Protein AF-A0A5Z3NZU4-F1 (afdb_monomer_lite)

Organism: Salmonella enterica (NCBI:txid28901)

Structure (mmCIF, N/CA/C/O backbone):
data_AF-A0A5Z3NZU4-F1
#
_entry.id   AF-A0A5Z3NZU4-F1
#
loop_
_atom_site.group_PDB
_atom_site.id
_atom_site.type_symbol
_atom_site.label_atom_id
_atom_site.label_alt_id
_atom_site.label_comp_id
_atom_site.label_asym_id
_atom_site.label_entity_id
_atom_site.label_seq_id
_atom_site.pdbx_PDB_ins_code
_atom_site.Cartn_x
_atom_site.Cartn_y
_atom_site.Cartn_z
_atom_site.occupancy
_atom_site.B_iso_or_equiv
_atom_site.auth_seq_id
_atom_site.auth_comp_id
_atom_site.auth_asym_id
_atom_site.auth_atom_id
_atom_site.pdbx_PDB_model_num
ATOM 1 N N . MET A 1 1 ? 35.059 1.318 -17.952 1.00 50.53 1 MET A N 1
ATOM 2 C CA . MET A 1 1 ? 34.046 0.520 -17.225 1.00 50.53 1 MET A CA 1
ATOM 3 C C . MET A 1 1 ? 34.075 -0.885 -17.797 1.00 50.53 1 MET A C 1
ATOM 5 O O . MET A 1 1 ? 34.067 -0.999 -19.014 1.00 50.53 1 MET A O 1
ATOM 9 N N . LYS A 1 2 ? 34.175 -1.937 -16.974 1.00 57.78 2 LYS A N 1
ATOM 10 C CA . LYS A 1 2 ? 33.929 -3.297 -17.479 1.00 57.78 2 LYS A CA 1
ATOM 11 C C . LYS A 1 2 ? 32.426 -3.416 -17.722 1.00 57.78 2 LYS A C 1
ATOM 13 O O . LYS A 1 2 ? 31.659 -3.167 -16.796 1.00 57.78 2 LYS A O 1
ATOM 18 N N . MET A 1 3 ? 32.036 -3.706 -18.959 1.00 78.38 3 MET A N 1
ATOM 19 C CA . MET A 1 3 ? 30.640 -3.961 -19.309 1.00 78.38 3 MET A CA 1
ATOM 20 C C . MET A 1 3 ? 30.141 -5.203 -18.567 1.00 78.38 3 MET A C 1
ATOM 22 O O . MET A 1 3 ? 30.924 -6.114 -18.277 1.00 78.38 3 MET A O 1
ATOM 26 N N . LEU A 1 4 ? 28.850 -5.219 -18.232 1.00 88.50 4 LEU A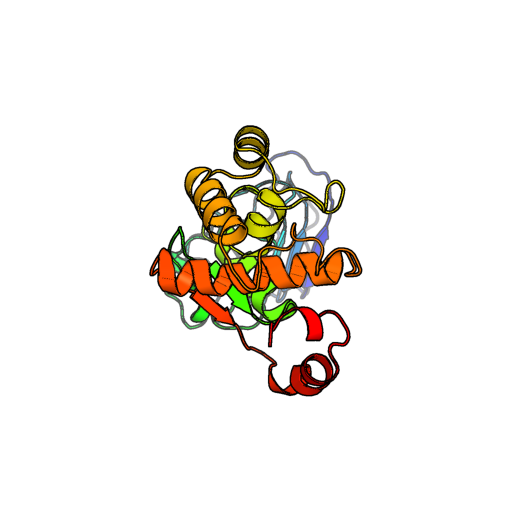 N 1
ATOM 27 C CA . LEU A 1 4 ? 28.210 -6.427 -17.724 1.00 88.50 4 LEU A CA 1
ATOM 28 C C . LEU A 1 4 ? 28.272 -7.528 -18.799 1.00 88.50 4 LEU A C 1
ATOM 30 O O . LEU A 1 4 ? 28.278 -7.208 -19.989 1.00 88.50 4 LEU A O 1
ATOM 34 N N . PRO A 1 5 ? 28.334 -8.816 -18.417 1.00 91.56 5 PRO A N 1
ATOM 35 C CA . PRO A 1 5 ? 28.341 -9.903 -19.390 1.00 91.56 5 PRO A CA 1
ATOM 36 C C . PRO A 1 5 ? 27.099 -9.857 -20.290 1.00 91.56 5 PRO A C 1
ATOM 38 O O . PRO A 1 5 ? 25.984 -9.749 -19.784 1.00 91.56 5 PRO A O 1
ATOM 41 N N . GLU A 1 6 ? 27.273 -10.010 -21.605 1.00 90.25 6 GLU A N 1
ATOM 42 C CA . GLU A 1 6 ? 26.155 -9.990 -22.567 1.00 90.25 6 GLU A CA 1
ATOM 43 C C . GLU A 1 6 ? 25.121 -11.096 -22.301 1.00 90.25 6 GLU A C 1
ATOM 45 O O . GLU A 1 6 ? 23.931 -10.910 -22.540 1.00 90.25 6 GLU A O 1
ATOM 50 N N . GLU A 1 7 ? 25.554 -12.236 -21.751 1.00 93.25 7 GLU A N 1
ATOM 51 C CA . GLU A 1 7 ? 24.691 -13.372 -21.394 1.00 93.25 7 GLU A CA 1
ATOM 52 C C . GLU A 1 7 ? 23.989 -13.224 -20.032 1.00 93.25 7 GLU A C 1
ATOM 54 O O . GLU A 1 7 ? 23.294 -14.146 -19.592 1.00 93.25 7 GLU A O 1
ATOM 59 N N . LEU A 1 8 ? 24.176 -12.104 -19.326 1.00 95.94 8 LEU A N 1
ATOM 60 C CA . LEU A 1 8 ? 23.590 -11.900 -18.004 1.00 95.94 8 LEU A CA 1
ATOM 61 C C . LEU A 1 8 ? 22.057 -11.848 -18.095 1.00 95.94 8 LEU A C 1
ATOM 63 O O . LEU A 1 8 ? 21.479 -10.996 -18.767 1.00 95.94 8 LEU A O 1
ATOM 67 N N . LYS A 1 9 ? 21.389 -12.758 -17.380 1.00 97.06 9 LYS A N 1
ATOM 68 C CA . LYS A 1 9 ? 19.920 -12.873 -17.368 1.00 97.06 9 LYS A CA 1
ATOM 69 C C . LYS A 1 9 ? 19.263 -12.145 -16.204 1.00 97.06 9 LYS A C 1
ATOM 71 O O . LYS A 1 9 ? 18.113 -11.731 -16.321 1.00 97.06 9 LYS A O 1
ATOM 76 N N . GLU A 1 10 ? 19.966 -12.000 -15.090 1.00 97.81 10 GLU A N 1
ATOM 77 C CA . GLU A 1 10 ? 19.434 -11.402 -13.869 1.00 97.81 10 GLU A CA 1
ATOM 78 C C . GLU A 1 10 ? 20.494 -10.496 -13.244 1.00 97.81 10 GLU A C 1
ATOM 80 O O . GLU A 1 10 ? 21.663 -10.872 -13.157 1.00 97.81 10 GLU A O 1
ATOM 85 N N . LEU A 1 11 ? 20.083 -9.303 -12.822 1.00 97.12 11 LEU A N 1
ATOM 86 C CA . LEU A 1 11 ? 20.936 -8.330 -12.153 1.00 97.12 11 LEU A CA 1
ATOM 87 C C . LEU A 1 11 ? 20.210 -7.815 -10.914 1.00 97.12 11 LEU A C 1
ATOM 89 O O . LEU A 1 11 ? 19.096 -7.308 -11.024 1.00 97.12 11 LEU A O 1
ATOM 93 N N . SER A 1 12 ? 20.854 -7.919 -9.752 1.00 96.69 12 SER A N 1
ATOM 94 C CA . SER A 1 12 ? 20.396 -7.267 -8.525 1.00 96.69 12 SER A CA 1
ATOM 95 C C . SER A 1 12 ? 21.466 -6.313 -8.018 1.00 96.69 12 SER A C 1
ATOM 97 O O . SER A 1 12 ? 22.628 -6.693 -7.871 1.00 96.69 12 SER A O 1
ATOM 99 N N . ILE A 1 13 ? 21.065 -5.071 -7.776 1.00 94.88 13 ILE A N 1
ATOM 100 C CA . ILE A 1 13 ? 21.897 -4.009 -7.227 1.00 94.88 13 ILE A CA 1
ATOM 101 C C . ILE A 1 13 ? 21.230 -3.555 -5.935 1.00 94.88 13 ILE A C 1
ATOM 103 O O . ILE A 1 13 ? 20.116 -3.033 -5.956 1.00 94.88 13 ILE A O 1
ATOM 107 N N . GLU A 1 14 ? 21.903 -3.761 -4.806 1.00 94.94 14 GLU A N 1
ATOM 108 C CA . GLU A 1 14 ? 21.320 -3.494 -3.493 1.00 94.94 14 GLU A CA 1
ATOM 109 C C . GLU A 1 14 ? 22.296 -2.740 -2.603 1.00 94.94 14 GLU A C 1
ATOM 111 O O . GLU A 1 14 ? 23.460 -3.123 -2.482 1.00 94.94 14 GLU A O 1
ATOM 116 N N . LEU A 1 15 ? 21.815 -1.678 -1.951 1.00 90.44 15 LEU A N 1
ATOM 117 C CA . LEU A 1 15 ? 22.543 -0.952 -0.901 1.00 90.44 15 LEU A CA 1
ATOM 118 C C . LEU A 1 15 ? 23.921 -0.402 -1.328 1.00 90.44 15 LEU A C 1
ATOM 120 O O . LEU A 1 15 ? 24.742 -0.046 -0.478 1.00 90.44 15 LEU A O 1
ATOM 124 N N . ILE A 1 16 ? 24.182 -0.304 -2.634 1.00 86.69 16 ILE A N 1
ATOM 125 C CA . ILE A 1 16 ? 25.459 0.182 -3.157 1.00 86.69 16 ILE A CA 1
ATOM 126 C C . ILE A 1 16 ? 25.535 1.704 -3.031 1.00 86.69 16 ILE A C 1
ATOM 128 O O . ILE A 1 16 ? 24.618 2.431 -3.413 1.00 86.69 16 ILE A O 1
ATOM 132 N N . ARG A 1 17 ? 26.680 2.188 -2.541 1.00 83.38 17 ARG A N 1
ATOM 133 C CA . ARG A 1 17 ? 27.050 3.605 -2.569 1.00 83.38 17 ARG A CA 1
ATOM 134 C C . ARG A 1 17 ? 27.890 3.880 -3.810 1.00 83.38 17 ARG A C 1
ATOM 136 O O . ARG A 1 17 ? 29.051 3.488 -3.873 1.00 83.38 17 ARG A O 1
ATOM 143 N N . THR A 1 18 ? 27.302 4.551 -4.788 1.00 85.06 18 THR A N 1
ATOM 144 C CA . THR A 1 18 ? 28.000 5.047 -5.982 1.00 85.06 18 THR A CA 1
ATOM 145 C C . THR A 1 18 ? 28.165 6.564 -5.916 1.00 85.06 18 THR A C 1
ATOM 147 O O . THR A 1 18 ? 27.771 7.197 -4.935 1.00 85.06 18 THR A O 1
ATOM 150 N N . VAL A 1 19 ? 28.749 7.169 -6.950 1.00 89.75 19 VAL A N 1
ATOM 151 C CA . VAL A 1 19 ? 28.724 8.629 -7.111 1.00 89.75 19 VAL A CA 1
ATOM 152 C C . VAL A 1 19 ? 27.270 9.070 -7.352 1.00 89.75 19 VAL A C 1
ATOM 154 O O . VAL A 1 19 ? 26.583 8.423 -8.148 1.00 89.75 19 VAL A O 1
ATOM 157 N N . PRO A 1 20 ? 26.771 10.132 -6.692 1.00 91.31 20 PRO A N 1
ATOM 158 C CA . PRO A 1 20 ? 25.421 10.637 -6.929 1.00 91.31 20 PRO A CA 1
ATOM 159 C C . PRO A 1 20 ? 25.148 10.887 -8.415 1.00 91.31 20 PRO A C 1
ATOM 161 O O . PRO A 1 20 ? 25.953 11.507 -9.108 1.00 91.31 20 PRO A O 1
ATOM 164 N N . GLY A 1 21 ? 24.005 10.404 -8.899 1.00 89.44 21 GLY A N 1
ATOM 165 C CA . GLY A 1 21 ? 23.608 10.553 -10.297 1.00 89.44 21 GLY A CA 1
ATOM 166 C C . GLY A 1 21 ? 24.193 9.500 -11.241 1.00 89.44 21 GLY A C 1
ATOM 167 O O . GLY A 1 21 ? 24.187 9.724 -12.449 1.00 89.44 21 GLY A O 1
ATOM 168 N N . THR A 1 22 ? 24.682 8.369 -10.720 1.00 92.81 22 THR A N 1
ATOM 169 C CA . THR A 1 22 ? 25.158 7.245 -11.544 1.00 92.81 22 THR A CA 1
ATOM 170 C C . THR A 1 22 ? 24.031 6.747 -12.453 1.00 92.81 22 THR A C 1
ATOM 172 O O . THR A 1 22 ? 22.950 6.424 -11.967 1.00 92.81 22 THR A O 1
ATOM 175 N N . VAL A 1 23 ? 24.291 6.665 -13.759 1.00 93.81 23 VAL A N 1
ATOM 176 C CA . VAL A 1 23 ? 23.365 6.133 -14.773 1.00 93.81 23 VAL A CA 1
ATOM 177 C C . VAL A 1 23 ? 23.818 4.732 -15.167 1.00 93.81 23 VAL A C 1
ATOM 179 O O . VAL A 1 23 ? 25.020 4.495 -15.294 1.00 93.81 23 VAL A O 1
ATOM 182 N N . ILE A 1 24 ? 22.869 3.811 -15.343 1.00 93.00 24 ILE A N 1
ATOM 183 C CA . ILE A 1 24 ? 23.162 2.410 -15.684 1.00 93.00 24 ILE A CA 1
ATOM 184 C C . ILE A 1 24 ? 22.544 1.952 -17.010 1.00 93.00 24 ILE A C 1
ATOM 186 O O . ILE A 1 24 ? 22.813 0.836 -17.434 1.00 93.00 24 ILE A O 1
ATOM 190 N N . ASP A 1 25 ? 21.745 2.790 -17.669 1.00 92.38 25 ASP A N 1
ATOM 191 C CA . ASP A 1 25 ? 20.980 2.455 -18.876 1.00 92.38 25 ASP A CA 1
ATOM 192 C C . ASP A 1 25 ? 21.842 1.776 -19.953 1.00 92.38 25 ASP A C 1
ATOM 194 O O . ASP A 1 25 ? 21.481 0.713 -20.450 1.00 92.38 25 ASP A O 1
ATOM 198 N N . ASP A 1 26 ? 23.023 2.334 -20.240 1.00 90.06 26 ASP A N 1
ATOM 199 C CA . ASP A 1 26 ? 23.911 1.863 -21.315 1.00 90.06 26 ASP A CA 1
ATOM 200 C C . ASP A 1 26 ? 24.742 0.620 -20.944 1.00 90.06 26 ASP A C 1
ATOM 202 O O . ASP A 1 26 ? 25.472 0.087 -21.780 1.00 90.06 26 ASP A O 1
ATOM 206 N N . ILE A 1 27 ? 24.674 0.157 -19.690 1.00 91.62 27 ILE A N 1
ATOM 207 C CA . ILE A 1 27 ? 25.384 -1.052 -19.240 1.00 91.62 27 ILE A CA 1
ATOM 208 C C . ILE A 1 27 ? 24.451 -2.245 -19.023 1.00 91.62 27 ILE A C 1
ATOM 210 O O . ILE A 1 27 ? 24.947 -3.338 -18.746 1.00 91.62 27 ILE A O 1
ATOM 214 N N . LEU A 1 28 ? 23.129 -2.061 -19.130 1.00 94.31 28 LEU A N 1
ATOM 215 C CA . LEU A 1 28 ? 22.156 -3.147 -19.014 1.00 94.31 28 LEU A CA 1
ATOM 216 C C . LEU A 1 28 ? 22.178 -4.012 -20.292 1.00 94.31 28 LEU A C 1
ATOM 218 O O . LEU A 1 28 ? 21.914 -3.492 -21.372 1.00 94.31 28 LEU A O 1
ATOM 222 N N . PRO A 1 29 ? 22.462 -5.325 -20.204 1.00 93.94 29 PRO A N 1
ATOM 223 C CA . PRO A 1 29 ? 22.578 -6.174 -21.387 1.00 93.94 29 PRO A CA 1
ATOM 224 C C . PRO A 1 29 ? 21.214 -6.546 -21.987 1.00 93.94 29 PRO A C 1
ATOM 226 O O . PRO A 1 29 ? 20.242 -6.782 -21.268 1.00 93.94 29 PRO A O 1
ATOM 229 N N . ASP A 1 30 ? 21.156 -6.715 -23.311 1.00 92.75 30 ASP A N 1
ATOM 230 C CA . ASP A 1 30 ? 19.921 -7.024 -24.056 1.00 92.75 30 ASP A CA 1
ATOM 231 C C . ASP A 1 30 ? 19.264 -8.358 -23.677 1.00 92.75 30 ASP A C 1
ATOM 233 O O . ASP A 1 30 ? 18.065 -8.554 -23.896 1.00 92.75 30 ASP A O 1
ATOM 237 N N . LYS A 1 31 ? 20.033 -9.306 -23.128 1.00 95.06 31 LYS A N 1
ATOM 238 C CA . LYS A 1 31 ? 19.525 -10.615 -22.684 1.00 95.06 31 LYS A CA 1
ATOM 239 C C . LYS A 1 31 ? 18.965 -10.593 -21.261 1.00 95.06 31 LYS A C 1
ATOM 241 O O . LYS A 1 31 ? 18.414 -11.610 -20.826 1.00 95.06 31 LYS A O 1
ATOM 246 N N . LEU A 1 32 ? 19.048 -9.458 -20.561 1.00 97.50 32 LEU A N 1
ATOM 247 C CA . LEU A 1 32 ? 18.551 -9.312 -19.200 1.00 97.50 32 LEU A CA 1
ATOM 248 C C . LEU A 1 32 ? 17.036 -9.554 -19.149 1.00 97.50 32 LEU A C 1
ATOM 250 O O . LEU A 1 32 ? 16.256 -8.992 -19.916 1.00 97.50 32 LEU A O 1
ATOM 254 N N . LYS A 1 33 ? 16.616 -10.420 -18.228 1.00 98.00 33 LYS A N 1
ATOM 255 C CA . LYS A 1 33 ? 15.220 -10.805 -17.988 1.00 98.00 33 LYS A CA 1
ATOM 256 C C . LYS A 1 33 ? 14.689 -10.261 -16.670 1.00 98.00 33 LYS A C 1
ATOM 258 O O . LYS A 1 33 ? 13.492 -9.993 -16.591 1.00 98.00 33 LYS A O 1
ATOM 263 N N . LYS A 1 34 ? 15.549 -10.078 -15.667 1.00 98.50 34 LYS A N 1
ATOM 264 C CA . LYS A 1 34 ? 15.169 -9.518 -14.365 1.00 98.50 34 LYS A CA 1
ATOM 265 C C . LYS A 1 34 ? 16.159 -8.460 -13.905 1.00 98.50 34 LYS A C 1
ATOM 267 O O . LYS A 1 34 ? 17.369 -8.673 -13.988 1.00 98.50 34 LYS A O 1
ATOM 272 N N . LEU A 1 35 ? 15.630 -7.357 -13.390 1.00 98.38 35 LEU A N 1
ATOM 273 C CA . LEU A 1 35 ? 16.408 -6.259 -12.831 1.00 98.38 35 LEU A CA 1
ATOM 274 C C . LEU A 1 35 ? 15.858 -5.882 -11.457 1.00 98.38 35 LEU A C 1
ATOM 276 O O . LEU A 1 35 ? 14.674 -5.598 -11.323 1.00 98.38 35 LEU A O 1
ATOM 280 N N . SER A 1 36 ? 16.727 -5.825 -10.457 1.00 98.19 36 SER A N 1
ATOM 281 C CA . SER A 1 36 ? 16.400 -5.318 -9.126 1.00 98.19 36 SER A CA 1
ATOM 282 C C . SER A 1 36 ? 17.333 -4.167 -8.771 1.00 98.19 36 SER A C 1
ATOM 284 O O . SER A 1 36 ? 18.552 -4.312 -8.860 1.00 98.19 36 SER A O 1
ATOM 286 N N . ILE A 1 37 ? 16.767 -3.032 -8.363 1.00 97.19 37 ILE A N 1
ATOM 287 C CA . ILE A 1 37 ? 17.506 -1.868 -7.862 1.00 97.19 37 ILE A CA 1
ATOM 288 C C . ILE A 1 37 ? 16.879 -1.476 -6.530 1.00 97.19 37 ILE A C 1
ATOM 290 O O . ILE A 1 37 ? 15.798 -0.888 -6.490 1.00 97.19 37 ILE A O 1
ATOM 294 N N . ASN A 1 38 ? 17.552 -1.817 -5.434 1.00 96.88 38 ASN A N 1
ATOM 295 C CA . ASN A 1 38 ? 16.995 -1.683 -4.095 1.00 96.88 38 ASN A CA 1
ATOM 296 C C . ASN A 1 38 ? 17.854 -0.772 -3.220 1.00 96.88 38 ASN A C 1
ATOM 298 O O . ASN A 1 38 ? 19.002 -1.089 -2.896 1.00 96.88 38 ASN A O 1
ATOM 302 N N . PHE A 1 39 ? 17.260 0.334 -2.766 1.00 95.00 39 PHE A N 1
ATOM 303 C CA . PHE A 1 39 ? 17.853 1.247 -1.782 1.00 95.00 39 PHE A CA 1
ATOM 304 C C . PHE A 1 39 ? 19.216 1.804 -2.226 1.00 95.00 39 PHE A C 1
ATOM 306 O O . PHE A 1 39 ? 20.151 1.927 -1.426 1.00 95.00 39 PHE A O 1
ATOM 313 N N . CYS A 1 40 ? 19.319 2.110 -3.521 1.00 92.38 40 CYS A N 1
ATOM 314 C CA . CYS A 1 40 ? 20.498 2.665 -4.176 1.00 92.38 40 CYS A CA 1
ATOM 315 C C . CYS A 1 40 ? 20.280 4.144 -4.513 1.00 92.38 40 CYS A C 1
ATOM 317 O O . CYS A 1 40 ? 20.180 4.509 -5.679 1.00 92.38 40 CYS A O 1
ATOM 319 N N . ASP A 1 41 ? 20.240 4.999 -3.490 1.00 86.31 41 ASP A N 1
ATOM 320 C CA . ASP A 1 41 ? 19.829 6.409 -3.619 1.00 86.31 41 ASP A CA 1
ATOM 321 C C . ASP A 1 41 ? 20.715 7.248 -4.574 1.00 86.31 41 ASP A C 1
ATOM 323 O O . ASP A 1 41 ? 20.294 8.294 -5.062 1.00 86.31 41 ASP A O 1
ATOM 327 N N . ASN A 1 42 ? 21.941 6.795 -4.867 1.00 91.19 42 ASN A N 1
ATOM 328 C CA . ASN A 1 42 ? 22.874 7.479 -5.774 1.00 91.19 42 ASN A CA 1
ATOM 329 C C . ASN A 1 42 ? 22.766 7.024 -7.241 1.00 91.19 42 ASN A C 1
ATOM 331 O O . ASN A 1 42 ? 23.398 7.631 -8.111 1.00 91.19 42 ASN A O 1
ATOM 335 N N . ILE A 1 43 ? 21.995 5.971 -7.526 1.00 93.19 43 ILE A N 1
ATOM 336 C CA . ILE A 1 43 ? 21.737 5.477 -8.881 1.00 93.19 43 ILE A CA 1
ATOM 337 C C . ILE A 1 43 ? 20.441 6.112 -9.383 1.00 93.19 43 ILE A C 1
ATOM 339 O O . ILE A 1 43 ? 19.407 6.032 -8.723 1.00 93.19 43 ILE A O 1
ATOM 343 N N . LYS A 1 44 ? 20.480 6.735 -10.564 1.00 94.38 44 LYS A N 1
ATOM 344 C CA . LYS A 1 44 ? 19.259 7.182 -11.241 1.00 94.38 44 LYS A CA 1
ATOM 345 C C . LYS A 1 44 ? 18.483 5.963 -11.726 1.00 94.38 44 LYS A C 1
ATOM 347 O O . LYS A 1 44 ? 19.070 5.056 -12.315 1.00 94.38 44 LYS A O 1
ATOM 352 N N . LEU A 1 45 ? 17.171 5.954 -11.491 1.00 96.25 45 LEU A N 1
ATOM 353 C CA . LEU A 1 45 ? 16.309 4.903 -12.023 1.00 96.25 45 LEU A CA 1
ATOM 354 C C . LEU A 1 45 ? 16.377 4.905 -13.561 1.00 96.25 45 LEU A C 1
ATOM 356 O O . LEU A 1 45 ? 16.369 5.986 -14.156 1.00 96.25 45 LEU A O 1
ATOM 360 N N . PRO A 1 46 ? 16.456 3.726 -14.199 1.00 96.31 46 PRO A N 1
ATOM 361 C CA . PRO A 1 46 ? 16.710 3.628 -15.631 1.00 96.31 46 PRO A CA 1
ATOM 362 C C . PRO A 1 46 ? 15.547 4.196 -16.444 1.00 96.31 46 PRO A C 1
ATOM 364 O O . PRO A 1 46 ? 14.391 3.869 -16.178 1.00 96.31 46 PRO A O 1
ATOM 367 N N . VAL A 1 47 ? 15.836 5.008 -17.459 1.00 96.06 47 VAL A N 1
ATOM 368 C CA . VAL A 1 47 ? 14.820 5.565 -18.378 1.00 96.06 47 VAL A CA 1
ATOM 369 C C . VAL A 1 47 ? 14.771 4.814 -19.710 1.00 96.06 47 VAL A C 1
ATOM 371 O O . VAL A 1 47 ? 13.870 5.031 -20.525 1.00 96.06 47 VAL A O 1
ATOM 374 N N . LYS A 1 48 ? 15.717 3.896 -19.921 1.00 94.31 48 LYS A N 1
ATOM 375 C CA . LYS A 1 48 ? 15.723 2.886 -20.979 1.00 94.31 48 LYS A CA 1
ATOM 376 C C . LYS A 1 48 ? 15.898 1.503 -20.360 1.00 94.31 48 LYS A C 1
ATOM 378 O O . LYS A 1 48 ? 16.766 1.298 -19.514 1.00 94.31 48 LYS A O 1
ATOM 383 N N . LEU A 1 49 ? 15.080 0.551 -20.799 1.00 96.75 49 LEU A N 1
ATOM 384 C CA . LEU A 1 49 ? 15.143 -0.839 -20.356 1.00 96.75 49 LEU A CA 1
ATOM 385 C C . LEU A 1 49 ? 15.438 -1.767 -21.539 1.00 96.75 49 LEU A C 1
ATOM 387 O O . LEU A 1 49 ? 14.969 -1.501 -22.649 1.00 96.75 49 LEU A O 1
ATOM 391 N N . PRO A 1 50 ? 16.140 -2.891 -21.311 1.00 95.75 50 PRO A N 1
ATOM 392 C CA . PRO A 1 50 ? 16.272 -3.938 -22.315 1.00 95.75 50 PRO A CA 1
ATOM 393 C C . PRO A 1 50 ? 14.899 -4.437 -22.776 1.00 95.75 50 PRO A C 1
ATOM 395 O O . PRO A 1 50 ? 14.049 -4.785 -21.955 1.00 95.75 50 PRO A O 1
ATOM 398 N N . VAL A 1 51 ? 14.697 -4.555 -24.092 1.00 94.62 51 VAL A N 1
ATOM 399 C CA . VAL A 1 51 ? 13.413 -4.968 -24.706 1.00 94.62 51 VAL A CA 1
ATOM 400 C C . VAL A 1 51 ? 12.910 -6.336 -24.226 1.00 94.62 51 VAL A C 1
ATOM 402 O O . VAL A 1 51 ? 11.726 -6.656 -24.305 1.00 94.62 51 VAL A O 1
ATOM 405 N N . ASN A 1 52 ? 13.831 -7.159 -23.736 1.00 93.88 52 ASN A N 1
ATOM 406 C CA . ASN A 1 52 ? 13.609 -8.524 -23.289 1.00 93.88 52 ASN A CA 1
ATOM 407 C C . ASN A 1 52 ? 13.298 -8.653 -21.798 1.00 93.88 52 ASN A C 1
ATOM 409 O O . ASN A 1 52 ? 13.015 -9.780 -21.367 1.00 93.88 52 ASN A O 1
ATOM 413 N N . LEU A 1 53 ? 13.381 -7.557 -21.037 1.00 98.19 53 LEU A N 1
ATOM 414 C CA . LEU A 1 53 ? 13.178 -7.552 -19.596 1.00 98.19 53 LEU A CA 1
ATOM 415 C C . LEU A 1 53 ? 11.737 -7.960 -19.275 1.00 98.19 53 LEU A C 1
ATOM 417 O O . LEU A 1 53 ? 10.783 -7.482 -19.885 1.00 98.19 53 LEU A O 1
ATOM 421 N N . LYS A 1 54 ? 11.588 -8.888 -18.332 1.00 98.25 54 LYS A N 1
ATOM 422 C CA . LYS A 1 54 ? 10.301 -9.468 -17.930 1.00 98.25 54 LYS A CA 1
ATOM 423 C C . LYS A 1 54 ? 9.859 -9.033 -16.550 1.00 98.25 54 LYS A C 1
ATOM 425 O O . LYS A 1 54 ? 8.666 -9.009 -16.291 1.00 98.25 54 LYS A O 1
ATOM 430 N N . SER A 1 55 ? 10.796 -8.695 -15.676 1.00 98.56 55 SER A N 1
ATOM 431 C CA . SER A 1 55 ? 10.473 -8.214 -14.341 1.00 98.56 55 SER A CA 1
ATOM 432 C C . SER A 1 55 ? 11.461 -7.150 -13.899 1.00 98.56 55 SER A C 1
ATOM 434 O O . SER A 1 55 ? 12.665 -7.258 -14.161 1.00 98.56 55 SER A O 1
ATOM 436 N N . ILE A 1 56 ? 10.941 -6.132 -13.224 1.00 98.56 56 ILE A N 1
ATOM 437 C CA . ILE A 1 56 ? 11.728 -5.101 -12.572 1.00 98.56 56 ILE A CA 1
ATOM 438 C C . ILE A 1 56 ? 11.232 -4.879 -11.145 1.00 98.56 56 ILE A C 1
ATOM 440 O O . ILE A 1 56 ? 10.032 -4.773 -10.901 1.00 98.56 56 ILE A O 1
ATOM 444 N N . ASN A 1 57 ? 12.164 -4.806 -10.202 1.00 98.38 57 ASN A N 1
ATOM 445 C CA . ASN A 1 57 ? 11.889 -4.488 -8.809 1.00 98.38 57 ASN A CA 1
ATOM 446 C C . ASN A 1 57 ? 12.670 -3.237 -8.398 1.00 98.38 57 ASN A C 1
ATOM 448 O O . ASN A 1 57 ? 13.898 -3.224 -8.484 1.00 98.38 57 ASN A O 1
ATOM 452 N N . LEU A 1 58 ? 11.964 -2.194 -7.967 1.00 97.81 58 LEU A N 1
ATOM 453 C CA . LEU A 1 58 ? 12.550 -0.896 -7.638 1.00 97.81 58 LEU A CA 1
ATOM 454 C C . LEU A 1 58 ? 12.170 -0.483 -6.217 1.00 97.81 58 LEU A C 1
ATOM 456 O O . LEU A 1 58 ? 10.990 -0.349 -5.906 1.00 97.81 58 LEU A O 1
ATOM 460 N N . SER A 1 59 ? 13.163 -0.225 -5.370 1.00 96.50 59 SER A N 1
ATOM 461 C CA . SER A 1 59 ? 12.943 0.252 -3.998 1.00 96.50 59 SER A CA 1
ATOM 462 C C . SER A 1 59 ? 13.844 1.437 -3.675 1.00 96.50 59 SER A C 1
ATOM 464 O O . SER A 1 59 ? 14.990 1.499 -4.129 1.00 96.50 59 SER A O 1
ATOM 466 N N . SER A 1 60 ? 13.359 2.355 -2.845 1.00 94.75 60 SER A N 1
ATOM 467 C CA . SER A 1 60 ? 14.066 3.584 -2.479 1.00 94.75 60 SER A CA 1
ATOM 468 C C . SER A 1 60 ? 13.896 3.908 -0.997 1.00 94.75 60 SER A C 1
ATOM 470 O O . SER A 1 60 ? 12.884 3.589 -0.380 1.00 94.75 60 SER A O 1
ATOM 472 N N . ARG A 1 61 ? 14.887 4.575 -0.391 1.00 92.00 61 ARG A N 1
ATOM 473 C CA . ARG A 1 61 ? 14.760 5.036 1.005 1.00 92.00 61 ARG A CA 1
ATOM 474 C C . ARG A 1 61 ? 13.851 6.251 1.141 1.00 92.00 61 ARG A C 1
ATOM 476 O O . ARG A 1 61 ? 13.292 6.486 2.213 1.00 92.00 61 ARG A O 1
ATOM 483 N N . THR A 1 62 ? 13.747 7.039 0.079 1.00 91.12 62 THR A N 1
ATOM 484 C CA . THR A 1 62 ? 12.945 8.260 0.014 1.00 91.12 62 THR A CA 1
ATOM 485 C C . THR A 1 62 ? 12.072 8.258 -1.238 1.00 91.12 62 THR A C 1
ATOM 487 O O . THR A 1 62 ? 12.412 7.594 -2.222 1.00 91.12 62 THR A O 1
ATOM 490 N N . PRO A 1 63 ? 10.938 8.984 -1.234 1.00 93.06 63 PRO A N 1
ATOM 491 C CA . PRO A 1 63 ? 10.108 9.100 -2.424 1.00 93.06 63 PRO A CA 1
ATOM 492 C C . PRO A 1 63 ? 10.905 9.614 -3.632 1.00 93.06 63 PRO A C 1
ATOM 494 O O . PRO A 1 63 ? 11.543 10.662 -3.538 1.00 93.06 63 PRO A O 1
ATOM 497 N N . ILE A 1 64 ? 10.847 8.899 -4.756 1.00 94.31 64 ILE A N 1
ATOM 498 C CA . ILE A 1 64 ? 11.531 9.254 -6.009 1.00 94.31 64 ILE A CA 1
ATOM 499 C C . ILE A 1 64 ? 10.625 8.954 -7.200 1.00 94.31 64 ILE A C 1
ATOM 501 O O . ILE A 1 64 ? 9.985 7.908 -7.232 1.00 94.31 64 ILE A O 1
ATOM 505 N N . ALA A 1 65 ? 10.557 9.855 -8.179 1.00 95.62 65 ALA A N 1
ATOM 506 C CA . ALA A 1 65 ? 9.822 9.606 -9.415 1.00 95.62 65 ALA A CA 1
ATOM 507 C C . ALA A 1 65 ? 10.627 8.711 -10.359 1.00 95.62 65 ALA A C 1
ATOM 509 O O . ALA A 1 65 ? 11.816 8.941 -10.582 1.00 95.62 65 ALA A O 1
ATOM 510 N N . TRP A 1 66 ? 9.976 7.702 -10.933 1.00 97.19 66 TRP A N 1
ATOM 511 C CA . TRP A 1 66 ? 10.542 6.939 -12.032 1.00 97.19 66 TRP A CA 1
ATOM 512 C C . TRP A 1 66 ? 10.151 7.583 -13.361 1.00 97.19 66 TRP A C 1
ATOM 514 O O . TRP A 1 66 ? 9.054 7.384 -13.874 1.00 97.19 66 TRP A O 1
ATOM 524 N N . GLU A 1 67 ? 11.069 8.369 -13.917 1.00 95.81 67 GLU A N 1
ATOM 525 C CA . GLU A 1 67 ? 10.845 9.198 -15.110 1.00 95.81 67 GLU A CA 1
ATOM 526 C C . GLU A 1 67 ? 10.942 8.416 -16.436 1.00 95.81 67 GLU A C 1
ATOM 528 O O . GLU A 1 67 ? 11.296 8.974 -17.474 1.00 95.81 67 GLU A O 1
ATOM 533 N N . ILE A 1 68 ? 10.652 7.110 -16.427 1.00 96.88 68 ILE A N 1
ATOM 534 C CA . ILE A 1 68 ? 10.635 6.310 -17.654 1.00 96.88 68 ILE A CA 1
ATOM 535 C C . ILE A 1 68 ? 9.389 6.645 -18.496 1.00 96.88 68 ILE A C 1
ATOM 537 O O . ILE A 1 68 ? 8.265 6.585 -17.987 1.00 96.88 68 ILE A O 1
ATOM 541 N N . PRO A 1 69 ? 9.539 6.960 -19.796 1.00 94.38 69 PRO A N 1
ATOM 542 C CA . PRO A 1 69 ? 8.396 7.087 -20.693 1.00 94.38 69 PRO A CA 1
ATOM 543 C C . PRO A 1 69 ? 7.656 5.753 -20.853 1.00 94.38 69 PRO A C 1
ATOM 545 O O . PRO A 1 69 ? 8.284 4.705 -21.005 1.00 94.38 69 PRO A O 1
ATOM 548 N N . THR A 1 70 ? 6.323 5.780 -20.921 1.00 92.94 70 THR A N 1
ATOM 549 C CA . THR A 1 70 ? 5.482 4.573 -21.061 1.00 92.94 70 THR A CA 1
ATOM 550 C C . THR A 1 70 ? 5.834 3.737 -22.308 1.00 92.94 70 THR A C 1
ATOM 552 O O . THR A 1 70 ? 5.700 2.510 -22.297 1.00 92.94 70 THR A O 1
ATOM 555 N N . CYS A 1 71 ? 6.340 4.376 -23.372 1.00 91.12 71 CYS A N 1
ATOM 556 C CA . CYS A 1 71 ? 6.814 3.720 -24.598 1.00 91.12 71 CYS A CA 1
ATOM 557 C C . CYS A 1 71 ? 8.150 2.971 -24.443 1.00 91.12 71 CYS A C 1
ATOM 559 O O . CYS A 1 71 ? 8.433 2.082 -25.242 1.00 91.12 71 CYS A O 1
ATOM 561 N N . ASN A 1 72 ? 8.943 3.287 -23.415 1.00 94.69 72 ASN A N 1
ATOM 562 C CA . ASN A 1 72 ? 10.211 2.616 -23.120 1.00 94.69 72 ASN A CA 1
ATOM 563 C C . ASN A 1 72 ? 10.033 1.394 -22.204 1.00 94.69 72 ASN A C 1
ATOM 565 O O . ASN A 1 72 ? 11.007 0.698 -21.914 1.00 94.69 72 ASN A O 1
ATOM 569 N N . LEU A 1 73 ? 8.807 1.120 -21.743 1.00 96.75 73 LEU A N 1
ATOM 570 C CA . LEU A 1 73 ? 8.499 -0.081 -20.975 1.00 96.75 73 LEU A CA 1
ATOM 571 C C . LEU A 1 73 ? 8.372 -1.303 -21.904 1.00 96.75 73 LEU A C 1
ATOM 573 O O . LEU A 1 73 ? 7.553 -1.278 -22.832 1.00 96.75 73 LEU A O 1
ATOM 577 N N . PRO A 1 74 ? 9.114 -2.393 -21.641 1.00 97.06 74 PRO A N 1
ATOM 578 C CA . PRO A 1 74 ? 9.007 -3.643 -22.389 1.00 97.06 74 PRO A CA 1
ATOM 579 C C . PRO A 1 74 ? 7.589 -4.222 -22.397 1.00 97.06 74 PRO A C 1
ATOM 581 O O . PRO A 1 74 ? 6.783 -3.977 -21.499 1.00 97.06 74 PRO A O 1
ATOM 584 N N . ALA A 1 75 ? 7.275 -5.016 -23.421 1.00 96.44 75 ALA A N 1
ATOM 585 C CA . ALA A 1 75 ? 6.006 -5.736 -23.491 1.00 96.44 75 ALA A CA 1
ATOM 586 C C . ALA A 1 75 ? 5.932 -6.835 -22.419 1.00 96.44 75 ALA A C 1
ATOM 588 O O . ALA A 1 75 ? 6.875 -7.622 -22.258 1.00 96.44 75 ALA A O 1
ATOM 589 N N . HIS A 1 76 ? 4.783 -6.931 -21.748 1.00 97.12 76 HIS A N 1
ATOM 590 C CA . HIS A 1 76 ? 4.518 -7.915 -20.693 1.00 97.12 76 HIS A CA 1
ATOM 591 C C . HIS A 1 76 ? 5.475 -7.837 -19.493 1.00 97.12 76 HIS A C 1
ATOM 593 O O . HIS A 1 76 ? 5.874 -8.871 -18.952 1.00 97.12 76 HIS A O 1
ATOM 599 N N . ILE A 1 77 ? 5.910 -6.630 -19.118 1.00 98.12 77 ILE A N 1
ATOM 600 C CA . ILE A 1 77 ? 6.769 -6.433 -17.947 1.00 98.12 77 ILE A CA 1
ATOM 601 C C . ILE A 1 77 ? 5.960 -6.522 -16.646 1.00 98.12 77 ILE A C 1
ATOM 603 O O . ILE A 1 77 ? 4.880 -5.942 -16.530 1.00 98.12 77 ILE A O 1
ATOM 607 N N . ASP A 1 78 ? 6.518 -7.214 -15.655 1.00 98.50 78 ASP A N 1
ATOM 608 C CA . ASP A 1 78 ? 6.061 -7.160 -14.269 1.00 98.50 78 ASP A CA 1
ATOM 609 C C . ASP A 1 78 ? 6.853 -6.117 -13.473 1.00 98.50 78 ASP A C 1
ATOM 611 O O . ASP A 1 78 ? 8.085 -6.152 -13.442 1.00 98.50 78 ASP A O 1
ATOM 615 N N . ILE A 1 79 ? 6.152 -5.201 -12.812 1.00 98.00 79 ILE A N 1
ATOM 616 C CA . ILE A 1 79 ? 6.741 -4.122 -12.020 1.00 98.00 79 ILE A CA 1
ATOM 617 C C . ILE A 1 79 ? 6.451 -4.372 -10.540 1.00 98.00 79 ILE A C 1
ATOM 619 O O . ILE A 1 79 ? 5.305 -4.509 -10.118 1.00 98.00 79 ILE A O 1
ATOM 623 N N . SER A 1 80 ? 7.491 -4.383 -9.717 1.00 97.25 80 SER A N 1
ATOM 624 C CA . SER A 1 80 ? 7.378 -4.407 -8.260 1.00 97.25 80 SER A CA 1
ATOM 625 C C . SER A 1 80 ? 8.051 -3.175 -7.667 1.00 97.25 80 SER A C 1
ATOM 627 O O . SER A 1 80 ? 9.101 -2.737 -8.135 1.00 97.25 80 SER A O 1
ATOM 629 N N . THR A 1 81 ? 7.411 -2.586 -6.657 1.00 95.94 81 THR A N 1
ATOM 630 C CA . THR A 1 81 ? 7.923 -1.403 -5.955 1.00 95.94 81 THR A CA 1
ATOM 631 C C . THR A 1 81 ? 7.632 -1.492 -4.463 1.00 95.94 81 THR A C 1
ATOM 633 O O . THR A 1 81 ? 6.897 -2.374 -4.025 1.00 95.94 81 THR A O 1
ATOM 636 N N . ASP A 1 82 ? 8.169 -0.558 -3.688 1.00 93.62 82 ASP A N 1
ATOM 637 C CA . ASP A 1 82 ? 7.957 -0.430 -2.244 1.00 93.62 82 ASP A CA 1
ATOM 638 C C . ASP A 1 82 ? 6.993 0.709 -1.846 1.00 93.62 82 ASP A C 1
ATOM 640 O O . ASP A 1 82 ? 6.792 0.956 -0.656 1.00 93.62 82 ASP A O 1
ATOM 644 N N . GLY A 1 83 ? 6.388 1.411 -2.814 1.00 93.81 83 GLY A N 1
ATOM 645 C CA . GLY A 1 83 ? 5.542 2.591 -2.578 1.00 93.81 83 GLY A CA 1
ATOM 646 C C . GLY A 1 83 ? 6.306 3.922 -2.530 1.00 93.81 83 GLY A C 1
ATOM 647 O O . GLY A 1 83 ? 5.693 4.997 -2.568 1.00 93.81 83 GLY A O 1
ATOM 648 N N . TYR A 1 84 ? 7.641 3.884 -2.458 1.00 95.12 84 TYR A N 1
ATOM 649 C CA . TYR A 1 84 ? 8.496 5.073 -2.506 1.00 95.12 84 TYR A CA 1
ATOM 650 C C . TYR A 1 84 ? 8.887 5.436 -3.935 1.00 95.12 84 TYR A C 1
ATOM 652 O O . TYR A 1 84 ? 9.019 6.620 -4.250 1.00 95.12 84 TYR A O 1
ATOM 660 N N . VAL A 1 85 ? 9.008 4.446 -4.816 1.00 96.75 85 VAL A N 1
ATOM 661 C CA . VAL A 1 85 ? 9.174 4.683 -6.252 1.00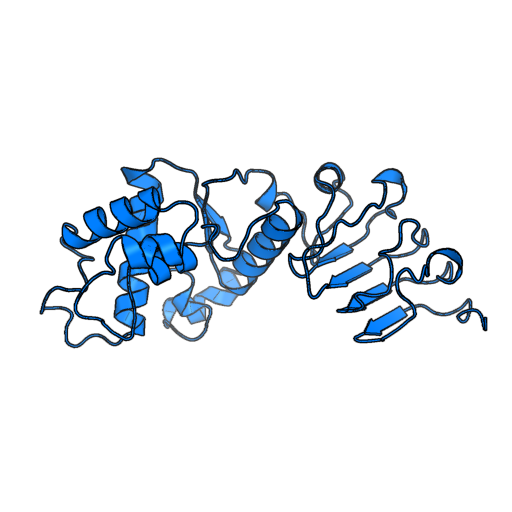 96.75 85 VAL A CA 1
ATOM 662 C C . VAL A 1 85 ? 7.834 5.081 -6.863 1.00 96.75 85 VAL A C 1
ATOM 664 O O . VAL A 1 85 ? 6.898 4.283 -6.908 1.00 96.75 85 VAL A O 1
ATOM 667 N N . LYS A 1 86 ? 7.738 6.330 -7.320 1.00 96.69 86 LYS A N 1
ATOM 668 C CA . LYS A 1 86 ? 6.529 6.894 -7.911 1.00 96.69 86 LYS A CA 1
ATOM 669 C C . LYS A 1 86 ? 6.452 6.563 -9.392 1.00 96.69 86 LYS A C 1
ATOM 671 O O . LYS A 1 86 ? 7.403 6.790 -10.136 1.00 96.69 86 LYS A O 1
ATOM 676 N N . LEU A 1 87 ? 5.317 6.015 -9.793 1.00 96.19 87 LEU A N 1
ATOM 677 C CA . LEU A 1 87 ? 5.034 5.521 -11.130 1.00 96.19 87 LEU A CA 1
ATOM 678 C C . LEU A 1 87 ? 4.184 6.535 -11.885 1.00 96.19 87 LEU A C 1
ATOM 680 O O . LEU A 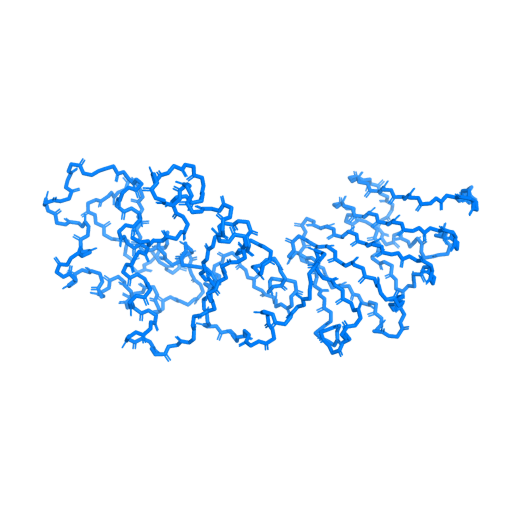1 87 ? 3.340 7.211 -11.298 1.00 96.19 87 LEU A O 1
ATOM 684 N N . ASN A 1 88 ? 4.368 6.596 -13.200 1.00 94.50 88 ASN A N 1
ATOM 685 C CA . ASN A 1 88 ? 3.459 7.337 -14.058 1.00 94.50 88 ASN A CA 1
ATOM 686 C C . ASN A 1 88 ? 2.106 6.589 -14.125 1.00 94.50 88 ASN A C 1
ATOM 688 O O . ASN A 1 88 ? 2.089 5.411 -14.500 1.00 94.50 88 ASN A O 1
ATOM 692 N N . PRO A 1 89 ? 0.967 7.235 -13.801 1.00 92.06 89 PRO A N 1
ATOM 693 C CA . PRO A 1 89 ? -0.356 6.615 -13.889 1.00 92.06 89 PRO A CA 1
ATOM 694 C C . PRO A 1 89 ? -0.715 6.074 -15.279 1.00 92.06 89 PRO A C 1
ATOM 696 O O . PRO A 1 89 ? -1.519 5.150 -15.380 1.00 92.06 89 PRO A O 1
ATOM 699 N N . GLU A 1 90 ? -0.096 6.582 -16.350 1.00 93.06 90 GLU A N 1
ATOM 700 C CA . GLU A 1 90 ? -0.263 6.042 -17.704 1.00 93.06 90 GLU A CA 1
ATOM 701 C C . GLU A 1 90 ? 0.108 4.559 -17.810 1.00 93.06 90 GLU A C 1
ATOM 703 O O . GLU A 1 90 ? -0.421 3.864 -18.677 1.00 93.06 90 GLU A O 1
ATOM 708 N N . PHE A 1 91 ? 0.955 4.032 -16.917 1.00 94.06 91 PHE A N 1
ATOM 709 C CA . PHE A 1 91 ? 1.291 2.605 -16.904 1.00 94.06 91 PHE A CA 1
ATOM 710 C C . PHE A 1 91 ? 0.044 1.737 -16.699 1.00 94.06 91 PHE A C 1
ATOM 712 O O . PHE A 1 91 ? -0.019 0.624 -17.213 1.00 94.06 91 PHE A O 1
ATOM 719 N N . LEU A 1 92 ? -0.977 2.259 -16.013 1.00 90.94 92 LEU A N 1
ATOM 720 C CA . LEU A 1 92 ? -2.239 1.561 -15.771 1.00 90.94 92 LEU A CA 1
ATOM 721 C C . LEU A 1 92 ? -3.112 1.436 -17.030 1.00 90.94 92 LEU A C 1
ATOM 723 O O . LEU A 1 92 ? -4.025 0.616 -17.061 1.00 90.94 92 LEU A O 1
ATOM 727 N N . THR A 1 93 ? -2.836 2.222 -18.076 1.00 90.88 93 THR A N 1
ATOM 728 C CA . THR A 1 93 ? -3.537 2.120 -19.369 1.00 90.88 93 THR A CA 1
ATOM 729 C C . THR A 1 93 ? -3.067 0.916 -20.190 1.00 90.88 93 THR A C 1
ATOM 731 O O . THR A 1 93 ? -3.753 0.481 -21.117 1.00 90.88 93 THR A O 1
ATOM 734 N N . ARG A 1 94 ? -1.912 0.336 -19.836 1.00 93.31 94 ARG A N 1
ATOM 735 C CA . ARG A 1 94 ? -1.324 -0.822 -20.508 1.00 93.31 94 ARG A CA 1
ATOM 736 C C . ARG A 1 94 ? -1.752 -2.125 -19.841 1.00 93.31 94 ARG A C 1
ATOM 738 O O . ARG A 1 94 ? -1.178 -2.553 -18.846 1.00 93.31 94 ARG A O 1
ATOM 745 N N . SER A 1 95 ? -2.735 -2.789 -20.448 1.00 92.94 95 SER A N 1
ATOM 746 C CA . SER A 1 95 ? -3.260 -4.085 -19.982 1.00 92.94 95 SER A CA 1
ATOM 747 C C . SER A 1 95 ? -2.238 -5.230 -19.974 1.00 92.94 95 SER A C 1
ATOM 749 O O . SER A 1 95 ? -2.469 -6.245 -19.321 1.00 92.94 95 SER A O 1
ATOM 751 N N . ASP A 1 96 ? -1.120 -5.083 -20.690 1.00 95.56 96 ASP A N 1
ATOM 752 C CA . ASP A 1 96 ? -0.060 -6.083 -20.736 1.00 95.56 96 ASP A CA 1
ATOM 753 C C . ASP A 1 96 ? 0.902 -6.007 -19.539 1.00 95.56 96 ASP A C 1
ATOM 755 O O . ASP A 1 96 ? 1.629 -6.968 -19.303 1.00 95.56 96 ASP A O 1
ATOM 759 N N . ILE A 1 97 ? 0.903 -4.904 -18.783 1.00 96.19 97 ILE A N 1
ATOM 760 C CA . ILE A 1 97 ? 1.764 -4.710 -17.611 1.00 96.19 97 ILE A CA 1
ATOM 761 C C . ILE A 1 97 ? 1.105 -5.308 -16.367 1.00 96.19 97 ILE A C 1
ATOM 763 O O . ILE A 1 97 ? -0.083 -5.105 -16.104 1.00 96.19 97 ILE A O 1
ATOM 767 N N . THR A 1 98 ? 1.902 -5.999 -15.554 1.00 96.75 98 THR A N 1
ATOM 768 C CA . THR A 1 98 ? 1.483 -6.469 -14.229 1.00 96.75 98 THR A CA 1
ATOM 769 C C . THR A 1 98 ? 2.259 -5.772 -13.120 1.00 96.75 98 THR A C 1
ATOM 771 O O . THR A 1 98 ? 3.365 -5.276 -13.315 1.00 96.75 98 THR A O 1
ATOM 774 N N . PHE A 1 99 ? 1.652 -5.724 -11.937 1.00 95.38 99 PHE A N 1
ATOM 775 C CA . PHE A 1 99 ? 2.212 -5.132 -10.733 1.00 95.38 99 PHE A CA 1
ATOM 776 C C . PHE A 1 99 ? 2.219 -6.167 -9.617 1.00 95.38 99 PHE A C 1
ATOM 778 O O . PHE A 1 99 ? 1.160 -6.578 -9.119 1.00 95.38 99 PHE A O 1
ATOM 785 N N . SER A 1 100 ? 3.420 -6.612 -9.249 1.00 94.00 100 SER A N 1
ATOM 786 C CA . SER A 1 100 ? 3.630 -7.748 -8.349 1.00 94.00 100 SER A CA 1
ATOM 787 C C . SER A 1 100 ? 2.827 -8.984 -8.779 1.00 94.00 100 SER A C 1
ATOM 789 O O . SER A 1 100 ? 2.104 -9.594 -7.990 1.00 94.00 100 SER A O 1
ATOM 791 N N . ASN A 1 101 ? 2.978 -9.345 -10.054 1.00 93.75 101 ASN A N 1
ATOM 792 C CA . ASN A 1 101 ? 2.390 -10.488 -10.757 1.00 93.75 101 ASN A CA 1
ATOM 793 C C . ASN A 1 101 ? 0.864 -10.455 -10.914 1.00 93.75 101 ASN A C 1
ATOM 795 O O . ASN A 1 101 ? 0.242 -11.487 -11.169 1.00 93.75 101 ASN A O 1
ATOM 799 N N . LYS A 1 102 ? 0.238 -9.288 -10.754 1.00 91.94 102 LYS A N 1
ATOM 800 C CA . LYS A 1 102 ? -1.210 -9.125 -10.911 1.00 91.94 102 LYS A CA 1
ATOM 801 C C . LYS A 1 102 ? -1.555 -7.886 -11.732 1.00 91.94 102 LYS A C 1
ATOM 803 O O . LYS A 1 102 ? -0.826 -6.901 -11.660 1.00 91.94 102 LYS A O 1
ATOM 808 N N . PRO A 1 103 ? -2.680 -7.881 -12.462 1.00 91.62 103 PRO A N 1
ATOM 809 C CA . PRO A 1 103 ? -3.198 -6.658 -13.066 1.00 91.62 103 PRO A CA 1
ATOM 810 C C . PRO A 1 103 ? -3.412 -5.553 -12.015 1.00 91.62 103 PRO A C 1
ATOM 812 O O . PRO A 1 103 ? -3.594 -5.837 -10.827 1.00 91.62 103 PRO A O 1
ATOM 815 N N . ALA A 1 104 ? -3.421 -4.295 -12.457 1.00 88.75 104 ALA A N 1
ATOM 816 C CA . ALA A 1 104 ? -3.686 -3.132 -11.599 1.00 88.75 104 ALA A CA 1
ATOM 817 C C . ALA A 1 104 ? -5.156 -2.682 -11.579 1.00 88.75 104 ALA A C 1
ATOM 819 O O . ALA A 1 104 ? -5.469 -1.588 -11.107 1.00 88.75 104 ALA A O 1
ATOM 820 N N . GLY A 1 105 ? -6.068 -3.501 -12.113 1.00 83.56 105 GLY A N 1
ATOM 821 C CA . GLY A 1 105 ? -7.488 -3.151 -12.209 1.00 83.56 105 GLY A CA 1
ATOM 822 C C . GLY A 1 105 ? -8.138 -2.821 -10.861 1.00 83.56 105 GLY A C 1
ATOM 823 O O . GLY A 1 105 ? -9.082 -2.044 -10.809 1.00 83.56 105 GLY A O 1
ATOM 824 N N . ASP A 1 106 ? -7.594 -3.352 -9.769 1.00 79.50 106 ASP A N 1
ATOM 825 C CA . ASP A 1 106 ? -8.044 -3.122 -8.398 1.00 79.50 106 ASP A CA 1
ATOM 826 C C . ASP A 1 106 ? -7.678 -1.744 -7.826 1.00 79.50 106 ASP A C 1
ATOM 828 O O . ASP A 1 106 ? -8.262 -1.327 -6.828 1.00 79.50 106 ASP A O 1
ATOM 832 N N . VAL A 1 107 ? -6.742 -1.024 -8.454 1.00 86.00 107 VAL A N 1
ATOM 833 C CA . VAL A 1 107 ? -6.344 0.336 -8.048 1.00 86.00 107 VAL A CA 1
ATOM 834 C C . VAL A 1 107 ? -6.959 1.413 -8.944 1.00 86.00 107 VAL A C 1
ATOM 836 O O . VAL A 1 107 ? -7.057 2.563 -8.526 1.00 86.00 107 VAL A O 1
ATOM 839 N N . LEU A 1 108 ? -7.445 1.061 -10.141 1.00 84.62 108 LEU A N 1
ATOM 840 C CA . LEU A 1 108 ? -8.011 2.018 -11.106 1.00 84.62 108 LEU A CA 1
ATOM 841 C C . LEU A 1 108 ? -9.180 2.847 -10.552 1.00 84.62 108 LEU A C 1
ATOM 843 O O . LEU A 1 108 ? -9.383 3.982 -10.976 1.00 84.62 108 LEU A O 1
ATOM 847 N N . SER A 1 109 ? -9.955 2.292 -9.619 1.00 85.69 109 SER A N 1
ATOM 848 C CA . SER A 1 109 ? -11.091 2.985 -9.006 1.00 85.69 109 SER A CA 1
ATOM 849 C C . SER A 1 109 ? -10.723 3.807 -7.770 1.00 85.69 109 SER A C 1
ATOM 851 O O . SER A 1 109 ? -11.599 4.476 -7.230 1.00 85.69 109 SER A O 1
ATOM 853 N N . PHE A 1 110 ? -9.479 3.737 -7.285 1.00 91.25 110 PHE A N 1
ATO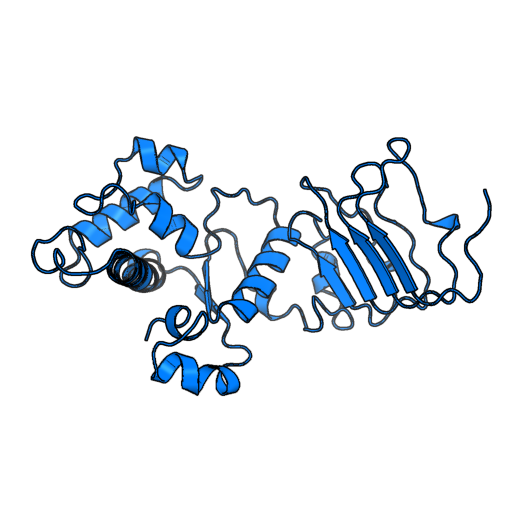M 854 C CA . PHE A 1 110 ? -9.076 4.427 -6.062 1.00 91.25 110 PHE A CA 1
ATOM 855 C C . PHE A 1 110 ? -9.053 5.938 -6.260 1.00 91.25 110 PHE A C 1
ATOM 857 O O . PHE A 1 110 ? -8.462 6.444 -7.212 1.00 91.25 110 PHE A O 1
ATOM 864 N N . GLN A 1 111 ? -9.655 6.662 -5.319 1.00 90.75 111 GLN A N 1
ATOM 865 C CA . GLN A 1 111 ? -9.578 8.114 -5.241 1.00 90.75 111 GLN A CA 1
ATOM 866 C C . GLN A 1 111 ? -9.043 8.557 -3.872 1.00 90.75 111 GLN A C 1
ATOM 868 O O . GLN A 1 111 ? -9.316 7.913 -2.853 1.00 90.75 111 GLN A O 1
ATOM 873 N N . PRO A 1 112 ? -8.303 9.682 -3.795 1.00 90.44 112 PRO A N 1
ATOM 874 C CA . PRO A 1 112 ? -7.911 10.258 -2.514 1.00 90.44 112 PRO A CA 1
ATOM 875 C C . PRO A 1 112 ? -9.119 10.452 -1.585 1.00 90.44 112 PRO A C 1
ATOM 877 O O . PRO A 1 112 ? -10.096 11.115 -1.930 1.00 90.44 112 PRO A O 1
ATOM 880 N N . GLY A 1 113 ? -9.039 9.871 -0.386 1.00 88.06 113 GLY A N 1
ATOM 881 C CA . GLY A 1 113 ? -10.116 9.881 0.610 1.00 88.06 113 GLY A CA 1
ATOM 882 C C . GLY A 1 113 ? -10.868 8.552 0.762 1.00 88.06 113 GLY A C 1
ATOM 883 O O . GLY A 1 113 ? -11.549 8.384 1.788 1.00 88.06 113 GLY A O 1
ATOM 884 N N . ASP A 1 114 ? -10.701 7.625 -0.187 1.00 91.31 114 ASP A N 1
ATOM 885 C CA . ASP A 1 114 ? -11.131 6.226 -0.083 1.00 91.31 114 ASP A CA 1
ATOM 886 C C . ASP A 1 114 ? -10.261 5.449 0.920 1.00 91.31 114 ASP A C 1
ATOM 888 O O . ASP A 1 114 ? -9.244 5.943 1.414 1.00 91.31 114 ASP A O 1
ATOM 892 N N . VAL A 1 115 ? -10.670 4.221 1.254 1.00 89.19 115 VAL A N 1
ATOM 893 C CA . VAL A 1 115 ? -9.883 3.312 2.106 1.00 89.19 115 VAL A CA 1
ATOM 894 C C . VAL A 1 115 ? -9.795 1.933 1.486 1.00 89.19 115 VAL A C 1
ATOM 896 O O . VAL A 1 115 ? -10.796 1.394 1.020 1.00 89.19 115 VAL A O 1
ATOM 899 N N . VAL A 1 116 ? -8.615 1.328 1.570 1.00 88.12 116 VAL A N 1
ATOM 900 C CA . VAL A 1 116 ? -8.385 -0.073 1.231 1.00 88.12 116 VAL A CA 1
ATOM 901 C C . VAL A 1 116 ? -8.560 -0.944 2.479 1.00 88.12 116 VAL A C 1
ATOM 903 O O . VAL A 1 116 ? -7.870 -0.784 3.490 1.00 88.12 116 VAL A O 1
ATOM 906 N N . TYR A 1 117 ? -9.479 -1.897 2.392 1.00 83.62 117 TYR A N 1
ATOM 907 C CA . TYR A 1 117 ? -9.715 -2.966 3.360 1.00 83.62 117 TYR A CA 1
ATOM 908 C C . TYR A 1 117 ? -9.419 -4.316 2.714 1.00 83.62 117 TYR A C 1
ATOM 910 O O . TYR A 1 117 ? -9.468 -4.448 1.496 1.00 83.62 117 TYR A O 1
ATOM 918 N N . GLY A 1 118 ? -9.134 -5.340 3.517 1.00 77.38 118 GLY A N 1
ATOM 919 C CA . GLY A 1 118 ? -8.955 -6.689 2.989 1.00 77.38 118 GLY A CA 1
ATOM 920 C C . GLY A 1 118 ? -7.911 -7.517 3.717 1.00 77.38 118 GLY A C 1
ATOM 921 O O . GLY A 1 118 ? -7.377 -7.123 4.755 1.00 77.38 118 GLY A O 1
ATOM 922 N N . LEU A 1 119 ? -7.605 -8.677 3.138 1.00 70.25 119 LEU A N 1
ATOM 923 C CA . LEU A 1 119 ? -6.609 -9.612 3.662 1.00 70.25 119 LEU A CA 1
ATOM 924 C C . LEU A 1 119 ? -5.208 -9.004 3.631 1.00 70.25 119 LEU A C 1
ATOM 926 O O . LEU A 1 119 ? -4.816 -8.466 2.603 1.00 70.25 119 LEU A O 1
ATOM 930 N N . CYS A 1 120 ? -4.438 -9.154 4.719 1.00 71.69 120 CYS A N 1
ATOM 931 C CA . CYS A 1 120 ? -3.132 -8.509 4.924 1.00 71.69 120 CYS A CA 1
ATOM 932 C C . CYS A 1 120 ? -2.261 -8.451 3.657 1.00 71.69 120 CYS A C 1
ATOM 934 O O . CYS A 1 120 ? -2.042 -7.372 3.123 1.00 71.69 120 CYS A O 1
ATOM 936 N N . LYS A 1 121 ? -1.861 -9.605 3.100 1.00 74.00 121 LYS A N 1
ATOM 937 C CA . LYS A 1 121 ? -0.975 -9.656 1.920 1.00 74.00 121 LYS A CA 1
ATOM 938 C C . LYS A 1 121 ? -1.576 -9.003 0.671 1.00 74.00 121 LYS A C 1
ATOM 940 O O . LYS A 1 121 ? -0.865 -8.345 -0.080 1.00 74.00 121 LYS A O 1
ATOM 945 N N . ALA A 1 122 ? -2.870 -9.208 0.436 1.00 79.38 122 ALA A N 1
ATOM 946 C CA . ALA A 1 122 ? -3.547 -8.671 -0.737 1.00 79.38 122 ALA A CA 1
ATOM 947 C C . ALA A 1 122 ? -3.688 -7.149 -0.637 1.00 79.38 122 ALA A C 1
ATOM 949 O O . ALA A 1 122 ? -3.312 -6.422 -1.552 1.00 79.38 122 ALA A O 1
ATOM 950 N N . ARG A 1 123 ? -4.139 -6.671 0.526 1.00 86.06 123 ARG A N 1
ATOM 951 C CA . ARG A 1 123 ? -4.227 -5.252 0.866 1.00 86.06 123 ARG A CA 1
ATOM 952 C C . ARG A 1 123 ? -2.864 -4.573 0.779 1.00 86.06 123 ARG A C 1
ATOM 954 O O . ARG A 1 123 ? -2.796 -3.460 0.275 1.00 86.06 123 ARG A O 1
ATOM 961 N N . ASP A 1 124 ? -1.797 -5.218 1.248 1.00 86.06 124 ASP A N 1
ATOM 962 C CA . ASP A 1 124 ? -0.452 -4.641 1.218 1.00 86.06 124 ASP A CA 1
ATOM 963 C C . ASP A 1 124 ? 0.008 -4.386 -0.227 1.00 86.06 124 ASP A C 1
ATOM 965 O O . ASP A 1 124 ? 0.519 -3.306 -0.502 1.00 86.06 124 ASP A O 1
ATOM 969 N N . ARG A 1 125 ? -0.280 -5.295 -1.174 1.00 89.69 125 ARG A N 1
ATOM 970 C CA . ARG A 1 125 ? -0.016 -5.069 -2.611 1.00 89.69 125 ARG A CA 1
ATOM 971 C C . ARG A 1 125 ? -0.733 -3.824 -3.139 1.00 89.69 125 ARG A C 1
ATOM 973 O O . ARG A 1 125 ? -0.101 -2.967 -3.753 1.00 89.69 125 ARG A O 1
ATOM 980 N N . VAL A 1 126 ? -2.041 -3.725 -2.896 1.00 90.81 126 VAL A N 1
ATOM 981 C CA . VAL A 1 126 ? -2.873 -2.592 -3.344 1.00 90.81 126 VAL A CA 1
ATOM 982 C C . VAL A 1 126 ? -2.384 -1.294 -2.720 1.00 90.81 126 VAL A C 1
ATOM 9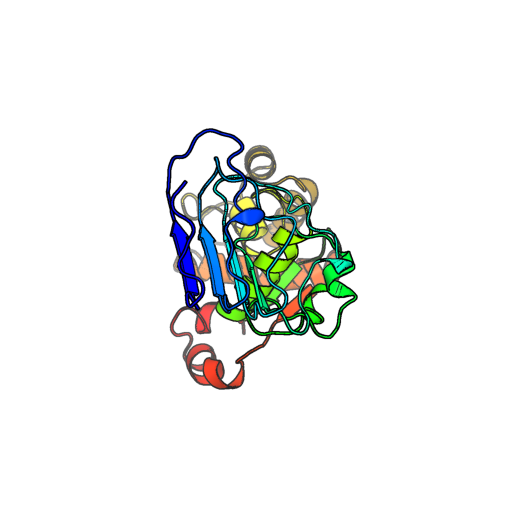84 O O . VAL A 1 126 ? -2.187 -0.306 -3.417 1.00 90.81 126 VAL A O 1
ATOM 987 N N . ASN A 1 127 ? -2.120 -1.310 -1.414 1.00 91.06 127 ASN A N 1
ATOM 988 C CA . ASN A 1 127 ? -1.593 -0.167 -0.685 1.00 91.06 127 ASN A CA 1
ATOM 989 C C . ASN A 1 127 ? -0.235 0.277 -1.245 1.00 91.06 127 ASN A C 1
ATOM 991 O O . ASN A 1 127 ? -0.021 1.470 -1.433 1.00 91.06 127 ASN A O 1
ATOM 995 N N . THR A 1 128 ? 0.671 -0.652 -1.546 1.00 93.31 128 THR A N 1
ATOM 996 C CA . THR A 1 128 ? 1.954 -0.343 -2.184 1.00 93.31 128 THR A CA 1
ATOM 997 C C . THR A 1 128 ? 1.752 0.319 -3.541 1.00 93.31 128 THR A C 1
ATOM 999 O O . THR A 1 128 ? 2.313 1.385 -3.769 1.00 93.31 128 THR A O 1
ATOM 1002 N N . LEU A 1 129 ? 0.906 -0.240 -4.410 1.00 94.12 129 LEU A N 1
ATOM 1003 C CA . LEU A 1 129 ? 0.654 0.334 -5.733 1.00 94.12 129 LEU A CA 1
ATOM 1004 C C . LEU A 1 129 ? -0.020 1.715 -5.654 1.00 94.12 129 LEU A C 1
ATOM 1006 O O . LEU A 1 129 ? 0.402 2.634 -6.350 1.00 94.12 129 LEU A O 1
ATOM 1010 N N . VAL A 1 130 ? -0.995 1.902 -4.758 1.00 94.50 130 VAL A N 1
ATOM 1011 C CA . VAL A 1 130 ? -1.586 3.220 -4.462 1.00 94.50 130 VAL A CA 1
ATOM 1012 C C . VAL A 1 130 ? -0.500 4.204 -4.020 1.00 94.50 130 VAL A C 1
ATOM 1014 O O . VAL A 1 130 ? -0.411 5.307 -4.552 1.00 94.50 130 VAL A O 1
ATOM 1017 N N . ASN A 1 131 ? 0.375 3.811 -3.092 1.00 94.88 131 ASN A N 1
ATOM 1018 C CA . ASN A 1 131 ? 1.481 4.668 -2.667 1.00 94.88 131 ASN A CA 1
ATOM 1019 C C . ASN A 1 131 ? 2.459 4.956 -3.808 1.00 94.88 131 ASN A C 1
ATOM 1021 O O . ASN A 1 131 ? 3.019 6.042 -3.845 1.00 94.88 131 ASN A O 1
ATOM 1025 N N . SER A 1 132 ? 2.643 4.058 -4.767 1.00 95.31 132 SER A N 1
ATOM 1026 C CA . SER A 1 132 ? 3.472 4.329 -5.942 1.00 95.31 132 SER A CA 1
ATOM 1027 C C . SER A 1 132 ? 2.809 5.294 -6.932 1.00 95.31 132 SER A C 1
ATOM 1029 O O . SER A 1 132 ? 3.507 5.958 -7.684 1.00 95.31 132 SER A O 1
ATOM 1031 N N . LEU A 1 133 ? 1.485 5.438 -6.934 1.00 94.06 133 LEU A N 1
ATOM 1032 C CA . LEU A 1 133 ? 0.773 6.348 -7.845 1.00 94.06 133 LEU A CA 1
ATOM 1033 C C . LEU A 1 133 ? 0.556 7.746 -7.257 1.00 94.06 133 LEU A C 1
ATOM 1035 O O . LEU A 1 133 ? 0.452 8.724 -7.994 1.00 94.06 133 LEU A O 1
ATOM 1039 N N . TYR A 1 134 ? 0.499 7.851 -5.929 1.00 92.31 134 TYR A N 1
ATOM 1040 C CA . TYR A 1 134 ? 0.213 9.096 -5.222 1.00 92.31 134 TYR A CA 1
ATOM 1041 C C . TYR A 1 134 ? 1.350 9.492 -4.273 1.00 92.31 134 TYR A C 1
ATOM 1043 O O . TYR A 1 134 ? 2.061 8.665 -3.698 1.00 92.31 134 TYR A O 1
ATOM 1051 N N . TYR A 1 135 ? 1.501 10.793 -4.035 1.00 90.94 135 TYR A N 1
ATOM 1052 C CA . TYR A 1 135 ? 2.461 11.331 -3.065 1.00 90.94 135 TYR A CA 1
ATOM 1053 C C . TYR A 1 135 ? 1.872 11.366 -1.653 1.00 90.94 135 TYR A C 1
ATOM 1055 O O . TYR A 1 135 ? 1.774 12.419 -1.029 1.00 90.94 135 TYR A O 1
ATOM 1063 N N . PHE A 1 136 ? 1.478 10.199 -1.145 1.00 93.00 136 PHE A N 1
ATOM 1064 C CA . PHE A 1 136 ? 1.027 10.069 0.233 1.00 93.00 136 PHE A CA 1
ATOM 1065 C C . PHE A 1 136 ? 2.198 10.012 1.218 1.00 93.00 136 PHE A C 1
ATOM 1067 O O . PHE A 1 136 ? 3.269 9.458 0.960 1.00 93.00 136 PHE A O 1
ATOM 1074 N N . SER A 1 137 ? 1.960 10.602 2.378 1.00 91.44 137 SER A N 1
ATOM 1075 C CA . SER A 1 137 ? 2.768 10.519 3.581 1.00 91.44 137 SER A CA 1
ATOM 1076 C C . SER A 1 137 ? 2.225 9.434 4.517 1.00 91.44 137 SER A C 1
ATOM 1078 O O . SER A 1 137 ? 1.110 8.938 4.370 1.00 91.44 137 SER A O 1
ATOM 1080 N N . LYS A 1 138 ? 2.975 9.124 5.578 1.00 90.31 138 LYS A N 1
ATOM 1081 C CA . LYS A 1 138 ? 2.522 8.194 6.629 1.00 90.31 138 LYS A CA 1
ATOM 1082 C C . LYS A 1 138 ? 1.282 8.682 7.399 1.00 90.31 138 LYS A C 1
ATOM 1084 O O . LYS A 1 138 ? 0.700 7.896 8.138 1.00 90.31 138 LYS A O 1
ATOM 1089 N N . LYS A 1 139 ? 0.916 9.962 7.261 1.00 94.75 139 LYS A N 1
ATOM 1090 C CA . LYS A 1 139 ? -0.244 10.585 7.913 1.00 94.75 139 LYS A CA 1
ATOM 1091 C C . LYS A 1 139 ? -1.518 10.522 7.066 1.00 94.75 139 LYS A C 1
ATOM 1093 O O . LYS A 1 139 ? -2.586 10.911 7.543 1.00 94.75 139 LYS A O 1
ATOM 1098 N N . ASP A 1 140 ? -1.417 10.071 5.817 1.00 95.62 140 ASP A N 1
ATOM 1099 C CA . ASP A 1 140 ? -2.565 9.935 4.928 1.00 95.62 140 ASP A CA 1
ATOM 1100 C C . ASP A 1 140 ? -3.298 8.615 5.181 1.00 95.62 140 ASP A C 1
ATOM 1102 O O . ASP A 1 140 ? -2.706 7.555 5.407 1.00 95.62 140 ASP A O 1
ATOM 1106 N N . ILE A 1 141 ? -4.628 8.684 5.171 1.00 93.75 141 ILE A N 1
ATOM 1107 C CA . ILE A 1 141 ? -5.492 7.560 5.535 1.00 93.75 141 ILE A CA 1
ATOM 1108 C C . ILE A 1 141 ? -5.822 6.762 4.274 1.00 93.75 141 ILE A C 1
ATOM 1110 O O . ILE A 1 141 ? -6.837 7.012 3.628 1.00 93.75 141 ILE A O 1
ATOM 1114 N N . ILE A 1 142 ? -4.960 5.796 3.955 1.00 92.50 142 ILE A N 1
ATOM 1115 C CA . ILE A 1 142 ? -5.156 4.835 2.854 1.00 92.50 142 ILE A CA 1
ATOM 1116 C C . ILE A 1 142 ? -5.764 3.528 3.374 1.00 92.50 142 ILE A C 1
ATOM 1118 O O . ILE A 1 142 ? -6.578 2.899 2.707 1.00 92.50 142 ILE A O 1
ATOM 1122 N N . ILE A 1 143 ? -5.398 3.131 4.595 1.00 90.81 143 ILE A N 1
ATOM 1123 C CA . ILE A 1 143 ? -5.930 1.959 5.298 1.00 90.81 143 ILE A CA 1
ATOM 1124 C C . ILE A 1 143 ? -6.512 2.387 6.647 1.00 90.81 143 ILE A C 1
ATOM 1126 O O . ILE A 1 143 ? -6.078 3.377 7.240 1.00 90.81 143 ILE A O 1
ATOM 1130 N N . GLN A 1 144 ? -7.470 1.617 7.167 1.00 90.44 144 GLN A N 1
ATOM 1131 C CA . GLN A 1 144 ? -8.143 1.947 8.428 1.00 90.44 144 GLN A CA 1
ATOM 1132 C C . GLN A 1 144 ? -7.183 2.039 9.619 1.00 90.44 144 GLN A C 1
ATOM 1134 O O . GLN A 1 144 ? -7.429 2.823 10.532 1.00 90.44 144 GLN A O 1
ATOM 1139 N N . ASN A 1 145 ? -6.077 1.290 9.599 1.00 90.25 145 ASN A N 1
ATOM 1140 C CA . ASN A 1 145 ? -5.077 1.299 10.665 1.00 90.25 145 ASN A CA 1
ATOM 1141 C C . ASN A 1 145 ? -4.588 2.714 10.984 1.00 90.25 145 ASN A C 1
ATOM 1143 O O . ASN A 1 145 ? -4.568 3.081 12.152 1.00 90.25 145 ASN A O 1
ATOM 1147 N N . THR A 1 146 ? -4.283 3.527 9.966 1.00 93.12 146 THR A N 1
ATOM 1148 C CA . THR A 1 146 ? -3.798 4.902 10.158 1.00 93.12 146 THR A CA 1
ATOM 1149 C C . THR A 1 146 ? -4.790 5.734 10.973 1.00 93.12 146 THR A C 1
ATOM 1151 O O . THR A 1 146 ? -4.405 6.441 11.901 1.00 93.12 146 THR A O 1
ATOM 1154 N N . LEU A 1 147 ? -6.084 5.611 10.665 1.00 95.00 147 LEU A N 1
ATOM 1155 C CA . LEU A 1 147 ? -7.152 6.325 11.363 1.00 95.00 147 LEU A CA 1
ATOM 1156 C C . LEU A 1 147 ? -7.388 5.767 12.778 1.00 95.00 147 LEU A C 1
ATOM 1158 O O . LEU A 1 147 ? -7.503 6.533 13.733 1.00 95.00 147 LEU A O 1
ATOM 1162 N N . THR A 1 148 ? -7.417 4.441 12.927 1.00 93.94 148 THR A N 1
ATOM 1163 C CA . THR A 1 148 ? -7.568 3.763 14.224 1.00 93.94 148 THR A CA 1
ATOM 1164 C C . THR A 1 148 ? -6.434 4.127 15.183 1.00 93.94 148 THR A C 1
ATOM 1166 O O . THR A 1 148 ? -6.699 4.518 16.319 1.00 93.94 148 THR A O 1
ATOM 1169 N N . ASP A 1 149 ? -5.186 4.070 14.717 1.00 93.50 149 ASP A N 1
ATOM 1170 C CA . ASP A 1 149 ? -3.992 4.387 15.505 1.00 93.50 149 ASP A CA 1
ATOM 1171 C C . ASP A 1 149 ? -3.910 5.877 15.849 1.00 93.50 149 ASP A C 1
ATOM 1173 O O . ASP A 1 149 ? -3.337 6.258 16.871 1.00 93.50 149 ASP A O 1
ATOM 1177 N N . ALA A 1 150 ? -4.476 6.754 15.020 1.00 96.25 150 ALA A N 1
ATOM 1178 C CA . ALA A 1 150 ? -4.567 8.171 15.340 1.00 96.25 150 ALA A CA 1
ATOM 1179 C C . ALA A 1 150 ? -5.559 8.444 16.475 1.00 96.25 150 ALA A C 1
ATOM 1181 O O . ALA A 1 150 ? -5.253 9.225 17.378 1.00 96.25 150 ALA A O 1
ATOM 1182 N N . VAL A 1 151 ? -6.714 7.776 16.467 1.00 96.94 151 VAL A N 1
ATOM 1183 C CA . VAL A 1 151 ? -7.802 8.022 17.425 1.00 96.94 151 VAL A CA 1
ATOM 1184 C C . VAL A 1 151 ? -7.619 7.280 18.747 1.00 96.94 151 VAL A C 1
ATOM 1186 O O . VAL A 1 151 ? -7.990 7.812 19.793 1.00 96.94 151 VAL A O 1
ATOM 1189 N N . TRP A 1 152 ? -7.009 6.096 18.748 1.00 95.06 152 TRP A N 1
ATOM 1190 C CA . TRP A 1 152 ? -6.814 5.300 19.958 1.00 95.06 152 TRP A CA 1
ATOM 1191 C C . TRP A 1 152 ? -5.355 4.881 20.148 1.00 95.06 152 TRP A C 1
ATOM 1193 O O . TRP A 1 152 ? -4.662 4.516 19.203 1.00 95.06 152 TRP A O 1
ATOM 1203 N N . ASP A 1 153 ? -4.867 4.943 21.389 1.00 89.81 153 ASP A N 1
ATOM 1204 C CA . ASP A 1 153 ? -3.495 4.574 21.735 1.00 89.81 153 ASP A CA 1
ATOM 1205 C C . ASP A 1 153 ? -3.479 3.420 22.736 1.00 89.81 153 ASP A C 1
ATOM 1207 O O . ASP A 1 153 ? -3.959 3.545 23.860 1.00 89.81 153 ASP A O 1
ATOM 1211 N N . ARG A 1 154 ? -2.814 2.326 22.361 1.00 87.50 154 ARG A N 1
ATOM 1212 C CA . ARG A 1 154 ? -2.586 1.156 23.221 1.00 87.50 154 ARG A CA 1
ATOM 1213 C C . ARG A 1 154 ? -1.962 1.484 24.583 1.00 87.50 154 ARG A C 1
ATOM 1215 O O . ARG A 1 154 ? -2.105 0.703 25.518 1.00 87.50 154 ARG A O 1
ATOM 1222 N N . LYS A 1 155 ? -1.223 2.597 24.697 1.00 87.69 155 LYS A N 1
ATOM 1223 C CA . LYS A 1 155 ? -0.606 3.038 25.959 1.00 87.69 155 LYS A CA 1
ATOM 1224 C C . LYS A 1 155 ? -1.603 3.703 26.905 1.00 87.69 155 LYS A C 1
ATOM 1226 O O . LYS A 1 155 ? -1.349 3.745 28.101 1.00 87.69 155 LYS A O 1
ATOM 1231 N N . ASN A 1 156 ? -2.702 4.237 26.380 1.00 87.31 156 ASN A N 1
ATOM 1232 C CA . ASN A 1 156 ? -3.739 4.897 27.160 1.00 87.31 156 ASN A CA 1
ATOM 1233 C C . ASN A 1 156 ? -5.115 4.395 26.713 1.00 87.31 156 ASN A C 1
ATOM 1235 O O . ASN A 1 156 ? -5.872 5.100 26.053 1.00 87.31 156 ASN A O 1
ATOM 1239 N N . ARG A 1 157 ? -5.409 3.135 27.054 1.00 85.50 157 ARG A N 1
ATOM 1240 C CA . ARG A 1 157 ? -6.592 2.422 26.555 1.00 85.50 157 ARG A CA 1
ATOM 1241 C C . ARG A 1 157 ? -7.928 3.020 27.001 1.00 85.50 157 ARG A C 1
ATOM 1243 O O . ARG A 1 157 ? -8.924 2.803 26.321 1.00 85.50 157 ARG A O 1
ATOM 1250 N N . ALA A 1 158 ? -7.937 3.721 28.135 1.00 86.62 158 ALA A N 1
ATOM 1251 C CA . ALA A 1 158 ? -9.147 4.174 28.815 1.00 86.62 158 ALA A CA 1
ATOM 1252 C C . ALA A 1 158 ? -9.784 5.411 28.170 1.00 86.62 158 ALA A C 1
ATOM 1254 O O . ALA A 1 158 ? -10.917 5.743 28.490 1.00 86.62 158 ALA A O 1
ATOM 1255 N N . VAL A 1 159 ? -9.073 6.108 27.279 1.00 93.75 159 VAL A N 1
ATOM 1256 C CA . VAL A 1 159 ? -9.580 7.312 26.615 1.00 93.75 159 VAL A CA 1
ATOM 1257 C C . VAL A 1 159 ? -9.145 7.352 25.157 1.00 93.75 159 VAL A C 1
ATOM 1259 O O . VAL A 1 159 ? -8.071 6.873 24.792 1.00 93.75 159 VAL A O 1
ATOM 1262 N N . PHE A 1 160 ? -9.961 7.974 24.312 1.00 96.56 160 PHE A N 1
ATOM 1263 C CA . PHE A 1 160 ? -9.529 8.328 22.966 1.00 96.56 160 PHE A CA 1
ATOM 1264 C C . PHE A 1 160 ? -8.565 9.520 22.987 1.00 96.56 160 PHE A C 1
ATOM 1266 O O . PHE A 1 160 ? -8.547 10.327 23.921 1.00 96.56 160 PHE A O 1
ATOM 1273 N N . ASN A 1 161 ? -7.751 9.639 21.941 1.00 97.19 161 ASN A N 1
ATOM 1274 C CA . ASN A 1 161 ? -6.801 10.733 21.799 1.00 97.19 161 ASN A CA 1
ATOM 1275 C C . ASN A 1 161 ? -7.519 12.084 21.615 1.00 97.19 161 ASN A C 1
ATOM 1277 O O . ASN A 1 161 ? -8.587 12.185 21.003 1.00 97.19 161 ASN A O 1
ATOM 1281 N N . LYS A 1 162 ? -6.894 13.138 22.143 1.00 96.81 162 LYS A N 1
ATOM 1282 C CA . LYS A 1 162 ? -7.324 14.529 21.953 1.00 96.81 162 LYS A CA 1
ATOM 1283 C C . LYS A 1 162 ? -6.978 15.032 20.548 1.00 96.81 162 LYS A C 1
ATOM 1285 O O . LYS A 1 162 ? -6.160 14.418 19.858 1.00 96.81 162 LYS A O 1
ATOM 1290 N N . ASP A 1 163 ? -7.578 16.152 20.157 1.00 97.94 163 ASP A N 1
ATOM 1291 C CA . ASP A 1 163 ? -7.441 16.748 18.821 1.00 97.94 163 ASP A CA 1
ATOM 1292 C C . ASP A 1 163 ? -5.980 17.025 18.463 1.00 97.94 163 ASP A C 1
ATOM 1294 O O . ASP A 1 163 ? -5.560 16.723 17.350 1.00 97.94 163 ASP A O 1
ATOM 1298 N N . GLU A 1 164 ? -5.176 17.505 19.416 1.00 97.50 164 GLU A N 1
ATOM 1299 C CA . GLU A 1 164 ? -3.766 17.839 19.187 1.00 97.50 164 GLU A CA 1
ATOM 1300 C C . GLU A 1 164 ? -2.974 16.598 18.763 1.00 97.50 164 GLU A C 1
ATOM 1302 O O . GLU A 1 164 ? -2.242 16.605 17.775 1.00 97.50 164 GLU A O 1
ATOM 1307 N N . LYS A 1 165 ? -3.198 15.481 19.459 1.00 96.88 165 LYS A N 1
ATOM 1308 C CA . LYS A 1 165 ? -2.532 14.208 19.168 1.00 96.88 165 LYS A CA 1
ATOM 1309 C C . LYS A 1 165 ? -3.036 13.569 17.872 1.00 96.88 165 LYS A C 1
ATOM 1311 O O . LYS A 1 165 ? -2.280 12.869 17.200 1.00 96.88 165 LYS A O 1
ATOM 1316 N N . ILE A 1 166 ? -4.298 13.798 17.507 1.00 97.88 166 ILE A N 1
ATOM 1317 C CA . ILE A 1 166 ? -4.841 13.392 16.204 1.00 97.88 166 ILE A CA 1
ATOM 1318 C C . ILE A 1 166 ? -4.191 14.228 15.088 1.00 97.88 166 ILE A C 1
ATOM 1320 O O . ILE A 1 166 ? -3.743 13.658 14.094 1.00 97.88 166 ILE A O 1
ATOM 1324 N N . ALA A 1 167 ? -4.052 15.544 15.275 1.00 97.56 167 ALA A N 1
ATOM 1325 C CA . ALA A 1 167 ? -3.409 16.456 14.325 1.00 97.56 167 ALA A CA 1
ATOM 1326 C C . ALA A 1 167 ? -1.911 16.165 14.130 1.00 97.56 167 ALA A C 1
ATOM 1328 O O . ALA A 1 167 ? -1.365 16.295 13.033 1.00 97.56 167 ALA A O 1
ATOM 1329 N N . GLU A 1 168 ? -1.231 15.683 15.170 1.00 97.19 168 GLU A N 1
ATOM 1330 C CA . GLU A 1 168 ? 0.141 15.185 15.051 1.00 97.19 168 GLU A CA 1
ATOM 1331 C C . GLU A 1 168 ? 0.244 13.939 14.159 1.00 97.19 168 GLU A C 1
ATOM 1333 O O . GLU A 1 168 ? 1.283 13.726 13.528 1.00 97.19 168 GLU A O 1
ATOM 1338 N N . ARG A 1 169 ? -0.811 13.120 14.084 1.00 96.88 169 ARG A N 1
ATOM 1339 C CA . ARG A 1 169 ? -0.800 11.802 13.427 1.00 96.88 169 ARG A CA 1
ATOM 1340 C C . ARG A 1 169 ? -1.438 11.785 12.038 1.00 96.88 169 ARG A C 1
ATOM 1342 O O . ARG A 1 169 ? -1.080 10.910 11.257 1.00 96.88 169 ARG A O 1
ATOM 1349 N N . LEU A 1 170 ? -2.331 12.721 11.718 1.00 97.81 170 LEU A N 1
ATOM 1350 C CA . LEU A 1 170 ? -3.104 12.728 10.471 1.00 97.81 170 LEU A CA 1
ATOM 1351 C C . LEU A 1 170 ? -2.964 14.038 9.699 1.00 97.81 170 LEU A C 1
ATOM 1353 O O . LEU A 1 170 ? -2.888 15.107 10.295 1.00 97.81 170 LEU A O 1
ATOM 1357 N N . ASN A 1 171 ? -3.005 13.948 8.367 1.00 97.25 171 ASN A N 1
ATOM 1358 C CA . ASN A 1 171 ? -3.202 15.121 7.509 1.00 97.25 171 ASN A CA 1
ATOM 1359 C C . ASN A 1 171 ? -4.690 15.507 7.447 1.00 97.25 171 ASN A C 1
ATOM 1361 O O . ASN A 1 171 ? -5.035 16.682 7.523 1.00 97.25 171 ASN A O 1
ATOM 1365 N N . ASP A 1 172 ? -5.582 14.514 7.372 1.00 96.44 172 ASP A N 1
ATOM 1366 C CA . ASP A 1 172 ? -7.034 14.700 7.464 1.00 96.44 172 ASP A CA 1
ATOM 1367 C C . ASP A 1 172 ? -7.481 14.639 8.935 1.00 96.44 172 ASP A C 1
ATOM 1369 O O . ASP A 1 172 ? -7.986 13.628 9.435 1.00 96.44 172 ASP A O 1
ATOM 1373 N N . VAL A 1 173 ? -7.212 15.730 9.656 1.00 97.88 173 VAL A N 1
ATOM 1374 C CA . VAL A 1 173 ? -7.475 15.845 11.099 1.00 97.88 173 VAL A CA 1
ATOM 1375 C C . VAL A 1 173 ? -8.968 15.731 11.407 1.00 97.88 173 VAL A C 1
ATOM 1377 O O . VAL A 1 173 ? -9.354 15.025 12.338 1.00 97.88 173 VAL A O 1
ATOM 1380 N N . GLN A 1 174 ? -9.811 16.384 10.602 1.00 97.50 174 GLN A N 1
ATOM 1381 C CA . GLN A 1 174 ? -11.262 16.421 10.808 1.00 97.50 174 GLN A CA 1
ATOM 1382 C C . GLN A 1 174 ? -11.877 15.026 10.733 1.00 97.50 174 GLN A C 1
ATOM 1384 O O . GLN A 1 174 ? -12.678 14.653 11.587 1.00 97.50 174 GLN A O 1
ATOM 1389 N N . ARG A 1 175 ? -11.434 14.198 9.782 1.00 96.81 175 ARG A N 1
ATOM 1390 C CA . ARG A 1 175 ? -11.859 12.799 9.716 1.00 96.81 175 ARG A CA 1
ATOM 1391 C C . ARG A 1 175 ? -11.486 12.005 10.966 1.00 96.81 175 ARG A C 1
ATOM 1393 O O . ARG A 1 175 ? -12.269 11.158 11.390 1.00 96.81 175 ARG A O 1
ATOM 1400 N N . GLY A 1 176 ? -10.322 12.274 11.559 1.00 97.81 176 GLY A N 1
ATOM 1401 C CA . GLY A 1 176 ? -9.915 11.704 12.845 1.00 97.81 176 GLY A CA 1
ATOM 1402 C C . GLY A 1 176 ? -10.827 12.120 13.998 1.00 97.81 176 GLY A C 1
ATOM 1403 O O . GLY A 1 176 ? -11.289 11.269 14.758 1.00 97.81 176 GLY A O 1
ATOM 1404 N N . ILE A 1 177 ? -11.127 13.415 14.094 1.00 98.31 177 ILE A N 1
ATOM 1405 C CA . ILE A 1 177 ? -12.003 13.984 15.128 1.00 98.31 177 ILE A CA 1
ATOM 1406 C C . ILE A 1 177 ? -13.419 13.405 15.019 1.00 98.31 177 ILE A C 1
ATOM 1408 O O . ILE A 1 177 ? -13.930 12.861 15.998 1.00 98.31 177 ILE A O 1
ATOM 1412 N N . PHE A 1 178 ? -14.015 13.408 13.824 1.00 97.75 178 PHE A N 1
ATOM 1413 C CA . PHE A 1 178 ? -15.349 12.840 13.606 1.00 97.75 178 PHE A CA 1
ATOM 1414 C C . PHE A 1 178 ? -15.397 11.341 13.881 1.00 97.75 178 PHE A C 1
ATOM 1416 O O . PHE A 1 178 ? -16.378 10.843 14.432 1.00 97.75 178 PHE A O 1
ATOM 1423 N N . PHE A 1 179 ? -14.336 10.603 13.544 1.00 97.75 179 PHE A N 1
ATOM 1424 C CA . PHE A 1 179 ? -14.284 9.180 13.859 1.00 97.75 179 PHE A CA 1
ATOM 1425 C C . PHE A 1 179 ? -14.237 8.927 15.370 1.00 97.75 179 PHE A C 1
ATOM 1427 O O . PHE A 1 179 ? -14.922 8.033 15.868 1.00 97.75 179 PHE A O 1
ATOM 1434 N N . ARG A 1 180 ? -13.477 9.734 16.118 1.00 97.44 180 ARG A N 1
ATOM 1435 C CA . ARG A 1 180 ? -13.470 9.685 17.584 1.00 97.44 180 ARG A CA 1
ATOM 1436 C C . ARG A 1 180 ? -14.851 9.968 18.171 1.00 97.44 180 ARG A C 1
ATOM 1438 O O . ARG A 1 180 ? -15.280 9.247 19.066 1.00 97.44 180 ARG A O 1
ATOM 1445 N N . GLU A 1 181 ? -15.517 11.020 17.709 1.00 97.38 181 GLU A N 1
ATOM 1446 C CA . GLU A 1 181 ? -16.852 11.404 18.189 1.00 97.38 181 GLU A CA 1
ATOM 1447 C C . GLU A 1 181 ? -17.895 10.329 17.887 1.00 97.38 181 GLU A C 1
ATOM 1449 O O . GLU A 1 181 ? -18.710 9.985 18.741 1.00 97.38 181 GLU A O 1
ATOM 1454 N N . PHE A 1 182 ? -17.816 9.730 16.700 1.00 97.00 182 PHE A N 1
ATOM 1455 C CA . PHE A 1 182 ? -18.620 8.569 16.354 1.00 97.00 182 PHE A CA 1
ATOM 1456 C C . PHE A 1 182 ? -18.391 7.412 17.337 1.00 97.00 182 PHE A C 1
ATOM 1458 O O . PHE A 1 182 ? -19.351 6.856 17.866 1.00 97.00 182 PHE A O 1
ATOM 1465 N N . LEU A 1 183 ? -17.130 7.069 17.620 1.00 96.31 183 LEU A N 1
ATOM 1466 C CA . LEU A 1 183 ? -16.774 5.987 18.540 1.00 96.31 183 LEU A CA 1
ATOM 1467 C C . LEU A 1 183 ? -17.265 6.231 19.969 1.00 96.31 183 LEU A C 1
ATOM 1469 O O . LEU A 1 183 ? -17.798 5.306 20.578 1.00 96.31 183 LEU A O 1
ATOM 1473 N N . SER A 1 184 ? -17.113 7.449 20.497 1.00 95.69 184 SER A N 1
ATOM 1474 C CA . SER A 1 184 ? -17.496 7.782 21.878 1.00 95.69 184 SER A CA 1
ATOM 1475 C C . SER A 1 184 ? -19.003 7.700 22.124 1.00 95.69 184 SER A C 1
ATOM 1477 O O . SER A 1 184 ? -19.435 7.523 23.260 1.00 95.69 184 SER A O 1
ATOM 1479 N N . GLN A 1 185 ? -19.806 7.781 21.063 1.00 94.81 185 GLN A N 1
ATOM 1480 C CA . GLN A 1 185 ? -21.259 7.622 21.109 1.00 94.81 185 GLN A CA 1
ATOM 1481 C C . GLN A 1 185 ? -21.710 6.217 20.666 1.00 94.81 185 GLN A C 1
ATOM 1483 O O . GLN A 1 185 ? -22.899 5.882 20.724 1.00 94.81 185 GLN A O 1
ATOM 1488 N N . HIS A 1 186 ? -20.782 5.363 20.218 1.00 95.00 186 HIS A N 1
ATOM 1489 C CA . HIS A 1 186 ? -21.122 4.089 19.602 1.00 95.00 186 HIS A CA 1
ATOM 1490 C C . HIS A 1 186 ? -21.447 3.000 20.630 1.00 95.00 186 HIS A C 1
ATOM 1492 O O . HIS A 1 186 ? -20.554 2.392 21.224 1.00 95.00 186 HIS A O 1
ATOM 1498 N N . LYS A 1 187 ? -22.728 2.619 20.726 1.00 90.88 187 LYS A N 1
ATOM 1499 C CA . LYS A 1 187 ? -23.250 1.616 21.684 1.00 90.88 187 LYS A CA 1
ATOM 1500 C C . LYS A 1 187 ? -22.440 0.307 21.763 1.00 90.88 187 LYS A C 1
ATOM 1502 O O . LYS A 1 187 ? -22.356 -0.322 22.821 1.00 90.88 187 LYS A O 1
ATOM 1507 N N . LYS A 1 188 ? -21.870 -0.137 20.633 1.00 90.44 188 LYS A N 1
ATOM 1508 C CA . LYS A 1 188 ? -21.129 -1.410 20.515 1.00 90.44 188 LYS A CA 1
ATOM 1509 C C . LYS A 1 188 ? -19.609 -1.275 20.431 1.00 90.44 188 LYS A C 1
ATOM 1511 O O . LYS A 1 188 ? -18.930 -2.282 20.586 1.00 90.44 188 LYS A O 1
ATOM 1516 N N . TYR A 1 189 ? -19.070 -0.091 20.151 1.00 91.00 189 TYR A N 1
ATOM 1517 C CA . TYR A 1 189 ? -17.639 0.062 19.833 1.00 91.00 189 TYR A CA 1
ATOM 1518 C C . TYR A 1 189 ? -16.959 1.194 20.598 1.00 91.00 189 TYR A C 1
ATOM 1520 O O . TYR A 1 189 ? -15.785 1.461 20.361 1.00 91.00 189 TYR A O 1
ATOM 1528 N N . ASN A 1 190 ? -17.652 1.806 21.556 1.00 94.12 190 ASN A N 1
ATOM 1529 C CA . ASN A 1 190 ? -17.031 2.689 22.523 1.00 94.12 190 ASN A CA 1
ATOM 1530 C C . ASN A 1 190 ? -16.135 1.891 23.489 1.00 94.12 190 ASN A C 1
ATOM 1532 O O . ASN A 1 190 ? -16.555 1.506 24.578 1.00 94.12 190 ASN A O 1
ATOM 1536 N N . ILE A 1 191 ? -14.910 1.575 23.060 1.00 91.56 191 ILE A N 1
ATOM 1537 C CA . ILE A 1 191 ? -13.968 0.717 23.799 1.00 91.56 191 ILE A CA 1
ATOM 1538 C C . ILE A 1 191 ? -13.445 1.336 25.104 1.00 91.56 191 ILE A C 1
ATOM 1540 O O . ILE A 1 191 ? -12.724 0.666 25.838 1.00 91.56 191 ILE A O 1
ATOM 1544 N N . THR A 1 192 ? -13.798 2.591 25.399 1.00 92.62 192 THR A N 1
ATOM 1545 C CA . THR A 1 192 ? -13.455 3.266 26.658 1.00 92.62 192 THR A CA 1
ATOM 1546 C C . THR A 1 192 ? -14.471 2.992 27.769 1.00 92.62 192 THR A C 1
ATOM 1548 O O . THR A 1 192 ? -14.269 3.439 28.890 1.00 92.62 192 THR A O 1
ATOM 1551 N N . GLU A 1 193 ? -15.573 2.293 27.478 1.00 93.00 193 GLU A N 1
ATOM 1552 C CA . GLU A 1 193 ? -16.543 1.864 28.492 1.00 93.00 193 GLU A CA 1
ATOM 1553 C C . GLU A 1 193 ? -16.005 0.709 29.348 1.00 93.00 193 GLU A C 1
ATOM 1555 O O . GLU A 1 193 ? -15.356 -0.210 28.841 1.00 93.00 193 GLU A O 1
ATOM 1560 N N . ASP A 1 194 ? -16.378 0.691 30.630 1.00 89.56 194 ASP A N 1
ATOM 1561 C CA . ASP A 1 194 ? -15.904 -0.286 31.624 1.00 89.56 194 ASP A CA 1
ATOM 1562 C C . ASP A 1 194 ? -16.145 -1.748 31.226 1.00 89.56 194 ASP A C 1
ATOM 1564 O O . ASP A 1 194 ? -15.351 -2.627 31.562 1.00 89.56 194 ASP A O 1
ATOM 1568 N N . LYS A 1 195 ? -17.193 -2.022 30.438 1.00 91.12 195 LYS A N 1
ATOM 1569 C CA . LYS A 1 195 ? -17.509 -3.369 29.925 1.00 91.12 195 LYS A CA 1
ATOM 1570 C C . LYS A 1 195 ? -16.430 -3.952 29.001 1.00 91.12 195 LYS A C 1
ATOM 1572 O O . LYS A 1 195 ? -16.494 -5.126 28.651 1.00 91.12 195 LYS A O 1
ATOM 1577 N N . TYR A 1 196 ? -15.472 -3.132 28.568 1.00 90.19 196 TYR A N 1
ATOM 1578 C CA . TYR A 1 196 ? -14.336 -3.528 27.738 1.00 90.19 196 TYR A CA 1
ATOM 1579 C C . TYR A 1 196 ? -13.001 -3.481 28.488 1.00 90.19 196 TYR A C 1
ATOM 1581 O O . TYR A 1 196 ? -11.948 -3.628 27.865 1.00 90.19 196 TYR A O 1
ATOM 1589 N N . SER A 1 197 ? -13.019 -3.281 29.808 1.00 87.62 197 SER A N 1
ATOM 1590 C CA . SER A 1 197 ? -11.813 -3.202 30.642 1.00 87.62 197 SER A CA 1
ATOM 1591 C C . SER A 1 197 ? -10.985 -4.495 30.617 1.00 87.62 197 SER A C 1
ATOM 1593 O O . SER A 1 197 ? -9.757 -4.424 30.562 1.00 87.62 197 SER A O 1
ATOM 1595 N N . ASP A 1 198 ? -11.644 -5.651 30.518 1.00 90.75 198 ASP A N 1
ATOM 1596 C CA . ASP A 1 198 ? -10.999 -6.972 30.485 1.00 90.75 198 ASP A CA 1
ATOM 1597 C C . ASP A 1 198 ? -10.414 -7.358 29.117 1.00 90.75 198 ASP A C 1
ATOM 1599 O O . ASP A 1 198 ? -9.664 -8.327 29.010 1.00 90.75 198 ASP A O 1
ATOM 1603 N N . LEU A 1 199 ? -10.726 -6.611 28.052 1.00 89.81 199 LEU A N 1
ATOM 1604 C CA . LEU A 1 199 ? -10.212 -6.924 26.718 1.00 89.81 199 LEU A CA 1
ATOM 1605 C C . LEU A 1 199 ? -8.708 -6.670 26.619 1.00 89.81 199 LEU A C 1
ATOM 1607 O O . LEU A 1 199 ? -8.169 -5.748 27.236 1.00 89.81 199 LEU A O 1
ATOM 1611 N N . SER A 1 200 ? -8.029 -7.438 25.777 1.00 89.88 200 SER A N 1
ATOM 1612 C CA . SER A 1 200 ? -6.658 -7.144 25.375 1.00 89.88 200 SER A CA 1
ATOM 1613 C C . SER A 1 200 ? -6.584 -5.895 24.485 1.00 89.88 200 SER A C 1
ATOM 1615 O O . SER A 1 200 ? -7.561 -5.460 23.869 1.00 89.88 200 SER A O 1
ATOM 1617 N N . ASN A 1 201 ? -5.384 -5.322 24.360 1.00 88.38 201 ASN A N 1
ATOM 1618 C CA . ASN A 1 201 ? -5.157 -4.193 23.453 1.00 88.38 201 ASN A CA 1
ATOM 1619 C C . ASN A 1 201 ? -5.472 -4.541 21.992 1.00 88.38 201 ASN A C 1
ATOM 1621 O O . ASN A 1 201 ? -5.936 -3.680 21.249 1.00 88.38 201 ASN A O 1
ATOM 1625 N N . GLU A 1 202 ? -5.214 -5.782 21.584 1.00 86.75 202 GLU A N 1
ATOM 1626 C CA . GLU A 1 202 ? -5.506 -6.250 20.231 1.00 86.75 202 GLU A CA 1
ATOM 1627 C C . GLU A 1 202 ? -7.016 -6.319 19.987 1.00 86.75 202 GLU A C 1
ATOM 1629 O O . GLU A 1 202 ? -7.498 -5.812 18.977 1.00 86.75 202 GLU A O 1
ATOM 1634 N N . GLU A 1 203 ? -7.788 -6.828 20.946 1.00 87.88 203 GLU A N 1
ATOM 1635 C CA . GLU A 1 203 ? -9.250 -6.861 20.853 1.00 87.88 203 GLU A CA 1
ATOM 1636 C C . GLU A 1 203 ? -9.870 -5.460 20.830 1.00 87.88 203 GLU A C 1
ATOM 1638 O O . GLU A 1 203 ? -10.770 -5.200 20.024 1.00 87.88 203 GLU A O 1
ATOM 1643 N N . CYS A 1 204 ? -9.375 -4.537 21.663 1.00 89.94 204 CYS A N 1
ATOM 1644 C CA . CYS A 1 204 ? -9.789 -3.132 21.625 1.00 89.94 204 CYS A CA 1
ATOM 1645 C C . CYS A 1 204 ? -9.480 -2.504 20.264 1.00 89.94 204 CYS A C 1
ATOM 1647 O O . CYS A 1 204 ? -10.353 -1.882 19.659 1.00 89.94 204 CYS A O 1
ATOM 1649 N N . TRP A 1 205 ? -8.270 -2.716 19.744 1.00 89.44 205 TRP A N 1
ATOM 1650 C CA . TRP A 1 205 ? -7.862 -2.199 18.441 1.00 89.44 205 TRP A CA 1
ATOM 1651 C C . TRP A 1 205 ? -8.733 -2.749 17.305 1.00 89.44 205 TRP A C 1
ATOM 1653 O O . TRP A 1 205 ? -9.214 -1.984 16.467 1.00 89.44 205 TRP A O 1
ATOM 1663 N N . ILE A 1 206 ? -9.006 -4.059 17.306 1.00 85.50 206 ILE A N 1
ATOM 1664 C CA . ILE A 1 206 ? -9.883 -4.715 16.328 1.00 85.50 206 ILE A CA 1
ATOM 1665 C C . ILE A 1 206 ? -11.291 -4.121 16.395 1.00 85.50 206 ILE A C 1
ATOM 1667 O O . ILE A 1 206 ? -11.873 -3.817 15.355 1.00 85.50 206 ILE A O 1
ATOM 1671 N N . LYS A 1 207 ? -11.851 -3.923 17.595 1.00 88.56 207 LYS A N 1
ATOM 1672 C CA . LYS A 1 207 ? -13.178 -3.310 17.766 1.00 88.56 207 LYS A CA 1
ATOM 1673 C C . LYS A 1 207 ? -13.227 -1.875 17.244 1.00 88.56 207 LYS A C 1
ATOM 1675 O O . LYS A 1 207 ? -14.165 -1.539 16.524 1.00 88.56 207 LYS A O 1
ATOM 1680 N N . THR A 1 208 ? -12.216 -1.062 17.540 1.00 89.00 208 THR A N 1
ATOM 1681 C CA . THR A 1 208 ? -12.103 0.300 16.997 1.00 89.00 208 THR A CA 1
ATOM 1682 C C . THR A 1 208 ? -12.020 0.267 15.472 1.00 89.00 208 THR A C 1
ATOM 1684 O O . THR A 1 208 ? -12.770 0.961 14.795 1.00 89.00 208 THR A O 1
ATOM 1687 N N . SER A 1 209 ? -11.177 -0.605 14.912 1.00 87.75 209 SER A N 1
ATOM 1688 C CA . SER A 1 209 ? -11.029 -0.773 13.463 1.00 87.75 209 SER A CA 1
ATOM 1689 C C . SER A 1 209 ? -12.335 -1.217 12.784 1.00 87.75 209 SER A C 1
ATOM 1691 O O . SER A 1 209 ? -12.699 -0.673 11.742 1.00 87.75 209 SER A O 1
ATOM 1693 N N . LYS A 1 210 ? -13.107 -2.121 13.413 1.00 86.94 210 LYS A N 1
ATOM 1694 C CA . LYS A 1 210 ? -14.438 -2.564 12.948 1.00 86.94 210 LYS A CA 1
ATOM 1695 C C . LYS A 1 210 ? -15.426 -1.408 12.810 1.00 86.94 210 LYS A C 1
ATOM 1697 O O . LYS A 1 210 ? -16.094 -1.296 11.784 1.00 86.94 210 LYS A O 1
ATOM 1702 N N . ALA A 1 211 ? -15.494 -0.536 13.813 1.00 91.62 211 ALA A N 1
ATOM 1703 C CA . ALA A 1 211 ? -16.337 0.658 13.763 1.00 91.62 211 ALA A CA 1
ATOM 1704 C C . ALA A 1 211 ? -15.925 1.602 12.619 1.00 91.62 211 ALA A C 1
ATOM 1706 O O . ALA A 1 211 ? -16.755 2.306 12.052 1.00 91.62 211 ALA A O 1
ATOM 1707 N N . GLY A 1 212 ? -14.643 1.579 12.247 1.00 91.38 212 GLY A N 1
ATOM 1708 C CA . GLY A 1 212 ? -14.103 2.311 11.110 1.00 91.38 212 GLY A CA 1
ATOM 1709 C C . GLY A 1 212 ? -14.818 2.011 9.800 1.00 91.38 212 GLY A C 1
ATOM 1710 O O . GLY A 1 212 ? -15.121 2.943 9.060 1.00 91.38 212 GLY A O 1
ATOM 1711 N N . LEU A 1 213 ? -15.144 0.745 9.525 1.00 89.00 213 LEU A N 1
ATOM 1712 C CA . LEU A 1 213 ? -15.823 0.363 8.284 1.00 89.00 213 LEU A CA 1
ATOM 1713 C C . LEU A 1 213 ? -17.235 0.954 8.218 1.00 89.00 213 LEU A C 1
ATOM 1715 O O . LEU A 1 213 ? -17.634 1.504 7.190 1.00 89.00 213 LEU A O 1
ATOM 1719 N N . GLU A 1 214 ? -17.969 0.891 9.329 1.00 91.62 214 GLU A N 1
ATOM 1720 C CA . GLU A 1 214 ? -19.280 1.529 9.459 1.00 91.62 214 GLU A CA 1
ATOM 1721 C C . GLU A 1 214 ? -19.179 3.047 9.282 1.00 91.62 214 GLU A C 1
ATOM 1723 O O . GLU A 1 214 ? -19.929 3.626 8.499 1.00 91.62 214 GLU A O 1
ATOM 1728 N N . PHE A 1 215 ? -18.202 3.685 9.925 1.00 94.62 215 PHE A N 1
ATOM 1729 C CA . PHE A 1 215 ? -17.956 5.116 9.780 1.00 94.62 215 PHE A CA 1
ATOM 1730 C C . PHE A 1 215 ? -17.665 5.519 8.323 1.00 94.62 215 PHE A C 1
ATOM 1732 O O . PHE A 1 215 ? -18.242 6.490 7.829 1.00 94.62 215 PHE A O 1
ATOM 1739 N N . GLN A 1 216 ? -16.815 4.768 7.607 1.00 91.62 216 GLN A N 1
ATOM 1740 C CA . GLN A 1 216 ? -16.519 5.068 6.199 1.00 91.62 216 GLN A CA 1
ATOM 1741 C C . GLN A 1 216 ? -17.761 4.938 5.310 1.00 91.62 216 GLN A C 1
ATOM 1743 O O . GLN A 1 216 ? -18.005 5.797 4.466 1.00 91.62 216 GLN A O 1
ATOM 1748 N N . THR A 1 217 ? -18.528 3.862 5.493 1.00 89.69 217 THR A N 1
ATOM 1749 C CA . THR A 1 217 ? -19.594 3.480 4.556 1.00 89.69 217 THR A CA 1
ATOM 1750 C C . THR A 1 217 ? -20.932 4.148 4.851 1.00 89.69 217 THR A C 1
ATOM 1752 O O . THR A 1 217 ? -21.661 4.447 3.914 1.00 89.69 217 THR A O 1
ATOM 1755 N N . ARG A 1 218 ? -21.263 4.403 6.125 1.00 89.06 218 ARG A N 1
ATOM 1756 C CA . ARG A 1 218 ? -22.577 4.932 6.532 1.00 89.06 218 ARG A CA 1
ATOM 1757 C C . ARG A 1 218 ? -22.591 6.410 6.884 1.00 89.06 218 ARG A C 1
ATOM 1759 O O . ARG A 1 218 ? -23.631 7.033 6.751 1.00 89.06 218 ARG A O 1
ATOM 1766 N N . LEU A 1 219 ? -21.481 6.951 7.387 1.00 91.31 219 LEU A N 1
ATOM 1767 C CA . LEU A 1 219 ? -21.420 8.355 7.812 1.00 91.31 219 LEU A CA 1
ATOM 1768 C C . LEU A 1 219 ? -20.689 9.228 6.806 1.00 91.31 219 LEU A C 1
ATOM 1770 O O . LEU A 1 219 ? -21.133 10.331 6.513 1.00 91.31 219 LEU A O 1
ATOM 1774 N N . ARG A 1 220 ? -19.561 8.745 6.275 1.00 92.62 220 ARG A N 1
ATOM 1775 C CA . ARG A 1 220 ? -18.842 9.468 5.218 1.00 92.62 220 ARG A CA 1
ATOM 1776 C C . ARG A 1 220 ? -19.402 9.207 3.826 1.00 92.62 220 ARG A C 1
ATOM 1778 O O . ARG A 1 220 ? -19.094 9.990 2.933 1.00 92.62 220 ARG A O 1
ATOM 1785 N N . GLU A 1 221 ? -20.142 8.111 3.648 1.00 89.25 221 GLU A N 1
ATOM 1786 C CA . GLU A 1 221 ? -20.667 7.659 2.351 1.00 89.25 221 GLU A CA 1
ATOM 1787 C C . GLU A 1 221 ? -19.571 7.635 1.267 1.00 89.25 221 GLU A C 1
ATOM 1789 O O . GLU A 1 221 ? -19.762 8.053 0.126 1.00 89.25 221 GLU A O 1
ATOM 1794 N N . ARG A 1 222 ? -18.367 7.184 1.651 1.00 87.25 222 ARG A N 1
ATOM 1795 C CA . ARG A 1 222 ? -17.208 7.083 0.755 1.00 87.25 222 ARG A CA 1
ATOM 1796 C C . ARG A 1 222 ? -16.946 5.646 0.341 1.00 87.25 222 ARG A C 1
ATOM 1798 O O . ARG A 1 222 ? -17.275 4.702 1.062 1.00 87.25 222 ARG A O 1
ATOM 1805 N N . SER A 1 223 ? -16.301 5.503 -0.812 1.00 87.19 223 SER A N 1
ATOM 1806 C CA . SER A 1 223 ? -15.921 4.207 -1.349 1.00 87.19 223 SER A CA 1
ATOM 1807 C C . SER A 1 223 ? -14.907 3.514 -0.444 1.00 87.19 223 SER A C 1
ATOM 1809 O O . SER A 1 223 ? -13.957 4.108 0.077 1.00 87.19 223 SER A O 1
ATOM 1811 N N . VAL A 1 224 ? -15.117 2.213 -0.275 1.00 87.38 224 VAL A N 1
ATOM 1812 C CA . VAL A 1 224 ? -14.180 1.311 0.385 1.00 87.38 224 VAL A CA 1
ATOM 1813 C C . VAL A 1 224 ? -13.784 0.246 -0.625 1.00 87.38 224 VAL A C 1
ATOM 1815 O O . VAL A 1 224 ? -14.636 -0.497 -1.109 1.00 87.38 224 VAL A O 1
ATOM 1818 N N . ILE A 1 225 ? -12.493 0.165 -0.939 1.00 88.06 225 ILE A N 1
ATOM 1819 C CA . ILE A 1 225 ? -11.952 -0.879 -1.811 1.00 88.06 225 ILE A CA 1
ATOM 1820 C C . ILE A 1 225 ? -11.694 -2.109 -0.957 1.00 88.06 225 ILE A C 1
ATOM 1822 O O . ILE A 1 225 ? -10.850 -2.081 -0.061 1.00 88.06 225 ILE A O 1
ATOM 1826 N N . PHE A 1 226 ? -12.429 -3.186 -1.220 1.00 86.00 226 PHE A N 1
ATOM 1827 C CA . PHE A 1 226 ? -12.328 -4.423 -0.457 1.00 86.00 226 PHE A CA 1
ATOM 1828 C C . PHE A 1 226 ? -11.546 -5.483 -1.243 1.00 86.00 226 PHE A C 1
ATOM 1830 O O . PHE A 1 226 ? -11.999 -5.962 -2.279 1.00 86.00 226 PHE A O 1
ATOM 1837 N N . VAL A 1 227 ? -10.366 -5.853 -0.746 1.00 83.75 227 VAL A N 1
ATOM 1838 C CA . VAL A 1 227 ? -9.425 -6.758 -1.416 1.00 83.75 227 VAL A CA 1
ATOM 1839 C C . VAL A 1 227 ? -9.463 -8.141 -0.760 1.00 83.75 227 VAL A C 1
ATOM 1841 O O . VAL A 1 227 ? -8.982 -8.340 0.359 1.00 83.75 227 VAL A O 1
ATOM 1844 N N . ILE A 1 228 ? -10.022 -9.117 -1.474 1.00 79.12 228 ILE A N 1
ATOM 1845 C CA . ILE A 1 228 ? -10.255 -10.491 -0.982 1.00 79.12 228 ILE A CA 1
ATOM 1846 C C . ILE A 1 228 ? -9.449 -11.547 -1.736 1.00 79.12 228 ILE A C 1
ATOM 1848 O O . ILE A 1 228 ? -9.802 -12.724 -1.738 1.00 79.12 228 ILE A O 1
ATOM 1852 N N . ASP A 1 229 ? -8.362 -11.153 -2.391 1.00 76.00 229 ASP A N 1
ATOM 1853 C CA . ASP A 1 229 ? -7.497 -12.125 -3.047 1.00 76.00 229 ASP A CA 1
ATOM 1854 C C . ASP A 1 229 ? -7.001 -13.186 -2.060 1.00 76.00 229 ASP A C 1
ATOM 1856 O O . ASP A 1 229 ? -6.630 -12.875 -0.925 1.00 76.00 229 ASP A O 1
ATOM 1860 N N . ASN A 1 230 ? -6.943 -14.434 -2.531 1.00 74.31 230 ASN A N 1
ATOM 1861 C CA . ASN A 1 230 ? -6.582 -15.609 -1.736 1.00 74.31 230 ASN A CA 1
ATOM 1862 C C . ASN A 1 230 ? -7.550 -15.862 -0.565 1.00 74.31 230 ASN A C 1
ATOM 1864 O O . ASN A 1 230 ? -7.159 -16.440 0.448 1.00 74.31 230 ASN A O 1
ATOM 1868 N N . LEU A 1 231 ? -8.818 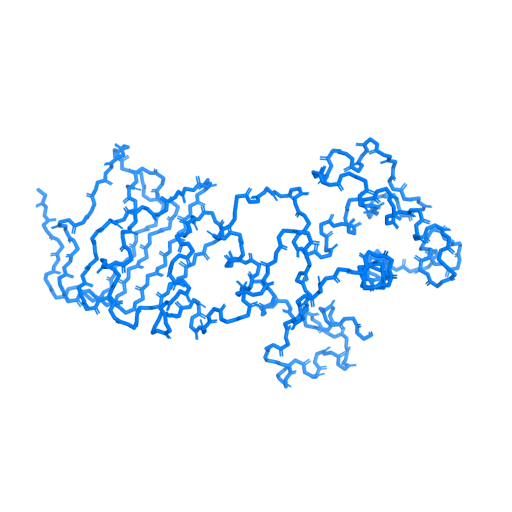-15.433 -0.688 1.00 78.31 231 LEU A N 1
ATOM 1869 C CA . LEU A 1 231 ? -9.838 -15.683 0.332 1.00 78.31 231 LEU A CA 1
ATOM 1870 C C . LEU A 1 231 ? -9.941 -17.165 0.668 1.00 78.31 231 LEU A C 1
ATOM 1872 O O . LEU A 1 231 ? -9.929 -17.488 1.847 1.00 78.31 231 LEU A O 1
ATOM 1876 N N . VAL A 1 232 ? -9.992 -18.037 -0.346 1.00 78.75 232 VAL A N 1
ATOM 1877 C CA . VAL A 1 232 ? -10.103 -19.497 -0.180 1.00 78.75 232 VAL A CA 1
ATOM 1878 C C . VAL A 1 232 ? -8.992 -20.035 0.722 1.00 78.75 232 VAL A C 1
ATOM 1880 O O . VAL A 1 232 ? -9.278 -20.741 1.686 1.00 78.75 232 VAL A O 1
ATOM 1883 N N . ASP A 1 233 ? -7.751 -19.618 0.474 1.00 76.19 233 ASP A N 1
ATOM 1884 C CA . ASP A 1 233 ? -6.588 -20.035 1.264 1.00 76.19 233 ASP A CA 1
ATOM 1885 C C . ASP A 1 233 ? -6.620 -19.462 2.690 1.00 76.19 233 ASP A C 1
ATOM 1887 O O . ASP A 1 233 ? -6.080 -20.054 3.621 1.00 76.19 233 ASP A O 1
ATOM 1891 N N . ALA A 1 234 ? -7.277 -18.315 2.877 1.00 73.75 234 ALA A N 1
ATOM 1892 C CA . ALA A 1 234 ? -7.412 -17.641 4.161 1.00 73.75 234 ALA A CA 1
ATOM 1893 C C . ALA A 1 234 ? -8.633 -18.100 4.984 1.00 73.75 234 ALA A C 1
ATOM 1895 O O . ALA A 1 234 ? -8.737 -17.706 6.144 1.00 73.75 234 ALA A O 1
ATOM 1896 N N . ILE A 1 235 ? -9.550 -18.919 4.440 1.00 77.62 235 ILE A N 1
ATOM 1897 C CA . ILE A 1 235 ? -10.798 -19.313 5.129 1.00 77.62 235 ILE A CA 1
ATOM 1898 C C . ILE A 1 235 ? -10.506 -19.945 6.491 1.00 77.62 235 ILE A C 1
ATOM 1900 O O . ILE A 1 235 ? -11.133 -19.564 7.477 1.00 77.62 235 ILE A O 1
ATOM 1904 N N . SER A 1 236 ? -9.554 -20.881 6.556 1.00 76.44 236 SER A N 1
ATOM 1905 C CA . SER A 1 236 ? -9.208 -21.571 7.807 1.00 76.44 236 SER A CA 1
ATOM 1906 C C . SER A 1 236 ? -8.708 -20.588 8.870 1.00 76.44 236 SER A C 1
ATOM 1908 O O . SER A 1 236 ? -9.180 -20.602 10.005 1.00 76.44 236 SER A O 1
ATOM 1910 N N . ASP A 1 237 ? -7.823 -19.668 8.486 1.00 71.81 237 ASP A N 1
ATOM 1911 C CA . ASP A 1 237 ? -7.287 -18.649 9.391 1.00 71.81 237 ASP A CA 1
ATOM 1912 C C . ASP A 1 237 ? -8.365 -17.664 9.865 1.00 71.81 237 ASP A C 1
ATOM 1914 O O . ASP A 1 237 ? -8.394 -17.272 11.032 1.00 71.81 237 ASP A O 1
ATOM 1918 N N . ILE A 1 238 ? -9.283 -17.274 8.974 1.00 72.69 238 ILE A N 1
ATOM 1919 C CA . ILE A 1 238 ? -10.419 -16.400 9.299 1.00 72.69 238 ILE A CA 1
ATOM 1920 C C . ILE A 1 238 ? -11.377 -17.090 10.268 1.00 72.69 238 ILE A C 1
ATOM 1922 O O . ILE A 1 238 ? -11.777 -16.482 11.265 1.00 72.69 238 ILE A O 1
ATOM 1926 N N . ALA A 1 239 ? -11.737 -18.342 9.981 1.00 73.31 239 ALA A N 1
ATOM 1927 C CA . ALA A 1 239 ? -12.662 -19.128 10.789 1.00 73.31 239 ALA A CA 1
ATOM 1928 C C . ALA A 1 239 ? -12.108 -19.363 12.198 1.00 73.31 239 ALA A C 1
ATOM 1930 O O . ALA A 1 239 ? -12.831 -19.203 13.179 1.00 73.31 239 ALA A O 1
ATOM 1931 N N . ASN A 1 240 ? -10.812 -19.662 12.297 1.00 73.06 240 ASN A N 1
ATOM 1932 C CA . ASN A 1 240 ? -10.149 -19.949 13.564 1.00 73.06 240 ASN A CA 1
ATOM 1933 C C . ASN A 1 240 ? -9.630 -18.694 14.285 1.00 73.06 240 ASN A C 1
ATOM 1935 O O . ASN A 1 240 ? -9.119 -18.808 15.396 1.00 73.06 240 ASN A O 1
ATOM 1939 N N . LYS A 1 241 ? -9.749 -17.502 13.677 1.00 68.50 241 LYS A N 1
ATOM 1940 C CA . LYS A 1 241 ? -9.160 -16.242 14.173 1.00 68.50 241 LYS A CA 1
ATOM 1941 C C . LYS A 1 241 ? -7.657 -16.375 14.452 1.00 68.50 241 LYS A C 1
ATOM 1943 O O . LYS A 1 241 ? -7.141 -15.835 15.426 1.00 68.50 241 LYS A O 1
ATOM 1948 N N . THR A 1 242 ? -6.948 -17.094 13.585 1.00 65.06 242 THR A N 1
ATOM 1949 C CA . THR A 1 242 ? -5.518 -17.378 13.729 1.00 65.06 242 THR A CA 1
ATOM 1950 C C . THR A 1 242 ? -4.666 -16.575 12.752 1.00 65.06 242 THR A C 1
ATOM 1952 O O . THR A 1 242 ? -5.034 -16.320 11.603 1.00 65.06 242 THR A O 1
ATOM 1955 N N . GLY A 1 243 ? -3.470 -16.197 13.211 1.00 64.81 243 GLY A N 1
ATOM 1956 C CA . GLY A 1 243 ? -2.449 -15.562 12.383 1.00 64.81 243 GLY A CA 1
ATOM 1957 C C . GLY A 1 243 ? -2.840 -14.189 11.821 1.00 64.81 243 GLY A C 1
ATOM 1958 O O . GLY A 1 243 ? -3.832 -13.567 12.194 1.00 64.81 243 GLY A O 1
ATOM 1959 N N . LYS A 1 244 ? -2.030 -13.692 10.878 1.00 60.47 244 LYS A N 1
ATOM 1960 C CA . LYS A 1 244 ? -2.244 -12.370 10.263 1.00 60.47 244 LYS A CA 1
ATOM 1961 C C . LYS A 1 244 ? -3.542 -12.310 9.448 1.00 60.47 244 LYS A C 1
ATOM 1963 O O . LYS A 1 244 ? -4.130 -11.238 9.337 1.00 60.47 244 LYS A O 1
ATOM 1968 N N . HIS A 1 245 ? -3.989 -13.431 8.881 1.00 53.78 245 HIS A N 1
ATOM 1969 C CA . HIS A 1 245 ? -5.192 -13.505 8.049 1.00 53.78 245 HIS A CA 1
ATOM 1970 C C . HIS A 1 245 ? -6.484 -13.449 8.880 1.00 53.78 245 HIS A C 1
ATOM 1972 O O . HIS A 1 245 ? -7.386 -12.693 8.511 1.00 53.78 245 HIS A O 1
ATOM 1978 N N . GLY A 1 246 ? -6.534 -14.118 10.041 1.00 50.84 246 GLY A N 1
ATOM 1979 C CA . GLY A 1 246 ? -7.677 -14.081 10.962 1.00 50.84 246 GLY A CA 1
ATOM 1980 C C . GLY A 1 246 ? -8.014 -12.693 11.515 1.00 50.84 246 GLY A C 1
ATOM 1981 O O . GLY A 1 246 ? -9.182 -12.386 11.759 1.00 50.84 246 GLY A O 1
ATOM 1982 N N . ASN A 1 247 ? -7.002 -11.825 11.611 1.00 53.91 247 ASN A N 1
ATOM 1983 C CA . ASN A 1 247 ? -7.132 -10.450 12.102 1.00 53.91 247 ASN A CA 1
ATOM 1984 C C . ASN A 1 247 ? -7.444 -9.425 10.993 1.00 53.91 247 ASN A C 1
ATOM 1986 O O . ASN A 1 247 ? -7.720 -8.264 11.290 1.00 53.91 247 ASN A O 1
ATOM 1990 N N . SER A 1 248 ? -7.368 -9.827 9.716 1.00 52.12 248 SER A N 1
ATOM 1991 C CA . SER A 1 248 ? -7.444 -8.912 8.563 1.00 52.12 248 SER A CA 1
ATOM 1992 C C . SER A 1 248 ? -8.848 -8.740 7.993 1.00 52.12 248 SER A C 1
ATOM 1994 O O . SER A 1 248 ? -9.211 -7.642 7.580 1.00 52.12 248 SER A O 1
ATOM 1996 N N . ILE A 1 249 ? -9.639 -9.816 7.962 1.00 50.62 249 ILE A N 1
ATOM 1997 C CA . ILE A 1 249 ? -11.068 -9.729 7.666 1.00 50.62 249 ILE A CA 1
ATOM 1998 C C . ILE A 1 249 ? -11.780 -9.737 9.004 1.00 50.62 249 ILE A C 1
ATOM 2000 O O . ILE A 1 249 ? -11.939 -10.762 9.668 1.00 50.62 249 ILE A O 1
ATOM 2004 N N . THR A 1 250 ? -12.202 -8.552 9.408 1.00 44.28 250 THR A N 1
ATOM 2005 C CA . THR A 1 250 ? -13.107 -8.378 10.525 1.00 44.28 250 THR A CA 1
ATOM 2006 C C . THR A 1 250 ? -14.488 -8.936 10.170 1.00 44.28 250 THR A C 1
ATOM 2008 O O . THR A 1 250 ? -15.396 -8.175 9.855 1.00 44.28 250 THR A O 1
ATOM 2011 N N . ALA A 1 251 ? -14.643 -10.261 10.222 1.00 31.62 251 ALA A N 1
ATOM 2012 C CA . ALA A 1 251 ? -15.907 -10.867 10.636 1.00 31.62 251 ALA A CA 1
ATOM 2013 C C . ALA A 1 251 ? -16.056 -10.628 12.146 1.00 31.62 251 ALA A C 1
ATOM 2015 O O . ALA A 1 251 ? -15.104 -10.945 12.907 1.00 31.62 251 ALA A O 1
#

Sequence (251 aa):
MKMLPEELKELSIELIRTVPGTVIDDILPDKLKKLSINFCDNIKLPVKLPVNLKSINLSSRTPIAWEIPTCNLPAHIDISTDGYVKLNPEFLTRSDITFSNKPAGDVLSFQPGDVVYGLCKARDRVNTLVNSLYYFSKKDIIIQNTLTDAVWDRKNRAVFNKDEKIAERLNDVQRGIFFREFLSQHKKYNITEDKYSDLSNEECWIKTSKAGLEFQTRLRERSVIFVIDNLVDAISDIANKTGKHGNSITA

pLDDT: mean 89.6, std 10.41, range [31.62, 98.56]

Radius of gyration: 21.63 Å; chains: 1; bounding box: 57×39×56 Å

Secondary structure (DSSP, 8-state):
-PPPPTT--EEEEES----TTB--GGGS-TT--EEEEES-TTBPPPSS--TT--EEEEE-SS-EE----GGGSPTT-EEEE-SSEEPPGGGGG-TT-EETTB-STTTTT--TT-EEEE-HHHHHHHHHHHHHHS---TTS-SBHHHHHHHH--TTSTTSPPPHHHHHHH-SSHHHHHHHHHHHHT-TTT-TTSGGGTTS-HHHHHHHHHHHHHHIIIIIS---EEEE-TTHHHHHHHHHHT-HHHHTTS--

Foldseek 3Di:
DPADDLCDAEDADEPDADAAAAECQVRAHLNHAEYEYEAHRRYQQYQADRLNHAEYEYEHPAADENPHDLVRDHFQHEYEYQLSYAYDPVVLVDQSYHYPNHRLPLQPPDDQPEEEAEFDVQSSSSVSVNSNHDVDDQQGHHHLLLLLCQQAPLVCQLHTDDLVSSVVRHPPSVLSVVLNVCLCPPPQLVCNDPVNVPPHSLVNSLSSSVVSVCCVCPVVVHDYRYGYPPVVVLVVCCVVLHDRRVSRDSD